Protein AF-A0A3B9FS62-F1 (afdb_monomer_lite)

Foldseek 3Di:
DDQDPLLVVLLLLLLVLLVLVQLLCVVVVHDDDPLSQVLHPDHPVLSVCCLPVVDDDDPQVVQADDDDPPDDSLLRSLSVLLSSLVVQVVRPDLLSNLLSLLVNLLSVLLCVQPVPCPVSNQSSLVSSPPPPSDPDPVNSLVVNCVSQVCSVLSVVLNPDRDNVVSVVSSLVVLLVSLVVVVVPDDPDSSVVSSVSVVSVSVSVVLCVVCVVPPDDPPPPPPPPPD

Radius of gyration: 18.16 Å; chains: 1; bounding box: 63×45×42 Å

Sequence (226 aa):
HLLTSHDQLLLQLAYLPVDHKLVLCSFFEQPVSETDQLLACYDSSAHQSYLQQNLKLFPYQDQMLFPGKESPRISLEASWRIAWTTFVRQTNNRLLHEYTVLQEALFLIRILLVEDNGDAIADVHRLSGVEEPNISWPDYHRRILEATGISGQIMRLMTIRHPEELEWEADNLAWNWLEERLFQKEFRIDRLLAYAWQQQLIARWSRIRNADAKVPVFDIDVNTYV

Structure (mmCIF, N/CA/C/O backbone):
data_AF-A0A3B9FS62-F1
#
_entry.id   AF-A0A3B9FS62-F1
#
loop_
_atom_site.group_PDB
_atom_site.id
_atom_site.type_symbol
_atom_site.label_atom_id
_atom_site.label_alt_id
_atom_site.label_comp_id
_atom_site.label_asym_id
_atom_site.label_entity_id
_atom_site.label_seq_id
_atom_site.pdbx_PDB_ins_code
_atom_site.Cartn_x
_atom_site.Cartn_y
_atom_site.Cartn_z
_atom_site.occupancy
_atom_site.B_iso_or_equiv
_atom_site.auth_seq_id
_atom_site.auth_comp_id
_atom_site.auth_asym_id
_atom_site.auth_atom_id
_atom_site.pdbx_PDB_model_num
ATOM 1 N N . HIS A 1 1 ? -19.719 1.462 20.290 1.00 50.06 1 HIS A N 1
ATOM 2 C CA . HIS A 1 1 ? -18.387 1.690 20.885 1.00 50.06 1 HIS A CA 1
ATOM 3 C C . HIS A 1 1 ? -17.590 2.574 19.943 1.00 50.06 1 HIS A C 1
ATOM 5 O O . HIS A 1 1 ? -17.565 2.276 18.757 1.00 50.06 1 HIS A O 1
ATOM 11 N N . LEU A 1 2 ? -17.040 3.686 20.432 1.00 69.75 2 LEU A N 1
ATOM 12 C CA . LEU A 1 2 ? -16.176 4.569 19.640 1.00 69.75 2 LEU A CA 1
ATOM 13 C C . LEU A 1 2 ? -14.779 3.936 19.528 1.00 69.75 2 LEU A C 1
ATOM 15 O O . LEU A 1 2 ? -14.320 3.322 20.491 1.00 69.75 2 LEU A O 1
ATOM 19 N N . LEU A 1 3 ? -14.137 4.061 18.363 1.00 79.38 3 LEU A N 1
ATOM 20 C CA . LEU A 1 3 ? -12.748 3.635 18.149 1.00 79.38 3 LEU A CA 1
ATOM 21 C C . LEU A 1 3 ? -11.821 4.402 19.100 1.00 79.38 3 LEU A C 1
ATOM 23 O O . LEU A 1 3 ? -11.993 5.609 19.283 1.00 79.38 3 LEU A O 1
ATOM 27 N N . THR A 1 4 ? -10.841 3.721 19.697 1.00 87.19 4 THR A N 1
ATOM 28 C CA . THR A 1 4 ? -9.822 4.406 20.505 1.00 87.19 4 THR A CA 1
ATOM 29 C C . THR A 1 4 ? -8.891 5.225 19.607 1.00 87.19 4 THR A C 1
ATOM 31 O O . THR A 1 4 ? -8.780 4.960 18.410 1.00 87.19 4 THR A O 1
ATOM 34 N N . SER A 1 5 ? -8.158 6.191 20.168 1.00 88.44 5 SER A N 1
ATOM 35 C CA . SER A 1 5 ? -7.133 6.929 19.409 1.00 88.44 5 SER A CA 1
ATOM 36 C C . SER A 1 5 ? -6.053 6.004 18.834 1.00 88.44 5 SER A C 1
ATOM 38 O O . SER A 1 5 ? -5.499 6.282 17.775 1.00 88.44 5 SER A O 1
ATOM 40 N N . HIS A 1 6 ? -5.782 4.877 19.501 1.00 89.00 6 HIS A N 1
ATOM 41 C CA . HIS A 1 6 ? -4.882 3.853 18.981 1.00 89.00 6 HIS A CA 1
ATOM 42 C C . HIS A 1 6 ? -5.481 3.138 17.763 1.00 89.00 6 HIS A C 1
ATOM 44 O O . HIS A 1 6 ? -4.807 3.010 16.748 1.00 89.00 6 HIS A O 1
ATOM 50 N N . ASP A 1 7 ? -6.755 2.741 17.820 1.00 88.75 7 ASP A N 1
ATOM 51 C CA . ASP A 1 7 ? -7.442 2.107 16.686 1.00 88.75 7 ASP A CA 1
ATOM 52 C C . ASP A 1 7 ? -7.534 3.042 15.473 1.00 88.75 7 ASP A C 1
ATOM 54 O O . ASP A 1 7 ? -7.349 2.612 14.335 1.00 88.75 7 ASP A O 1
ATOM 58 N N . GLN A 1 8 ? -7.782 4.332 15.715 1.00 89.38 8 GLN A N 1
ATOM 59 C CA . GLN A 1 8 ? -7.777 5.365 14.678 1.00 89.38 8 GLN A CA 1
ATOM 60 C C . GLN A 1 8 ? -6.402 5.488 14.019 1.00 89.38 8 GLN A C 1
ATOM 62 O O . GLN A 1 8 ? -6.327 5.512 12.793 1.00 89.38 8 GLN A O 1
ATO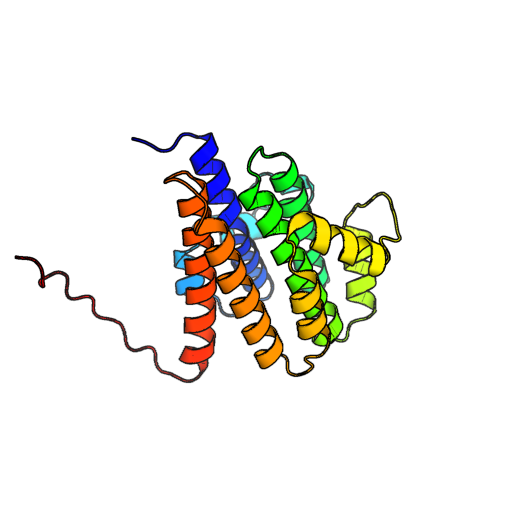M 67 N N . LEU A 1 9 ? -5.321 5.500 14.808 1.00 90.62 9 LEU A N 1
ATOM 68 C CA . LEU A 1 9 ? -3.957 5.510 14.280 1.00 90.62 9 LEU A CA 1
ATOM 69 C C . LEU A 1 9 ? -3.673 4.260 13.437 1.00 90.62 9 LEU A C 1
ATOM 71 O O . LEU A 1 9 ? -3.140 4.379 12.340 1.00 90.62 9 LEU A O 1
ATOM 75 N N . LEU A 1 10 ? -4.043 3.067 13.912 1.00 91.56 10 LEU A N 1
ATOM 76 C CA . LEU A 1 10 ? -3.844 1.826 13.155 1.00 91.56 10 LEU A CA 1
ATOM 77 C C . LEU A 1 10 ? -4.587 1.852 11.813 1.00 91.56 10 LEU A C 1
ATOM 79 O O . LEU A 1 10 ? -4.030 1.438 10.797 1.00 91.56 10 LEU A O 1
ATOM 83 N N . LEU A 1 11 ? -5.822 2.363 11.798 1.00 90.75 11 LEU A N 1
ATOM 84 C CA . LEU A 1 11 ? -6.596 2.523 10.568 1.00 90.75 11 LEU A CA 1
ATOM 85 C C . LEU A 1 11 ? -5.973 3.550 9.627 1.00 90.75 11 LEU A C 1
ATOM 87 O O . LEU A 1 11 ? -5.852 3.266 8.440 1.00 90.75 11 LEU A O 1
ATOM 91 N N . GLN A 1 12 ? -5.526 4.696 10.143 1.00 91.44 12 GLN A N 1
ATOM 92 C CA . GLN A 1 12 ? -4.793 5.680 9.345 1.00 91.44 12 GLN A CA 1
ATOM 93 C C . GLN A 1 12 ? -3.560 5.040 8.704 1.00 91.44 12 GLN A C 1
ATOM 95 O O . GLN A 1 12 ? -3.403 5.094 7.489 1.00 91.44 12 GLN A O 1
ATOM 100 N N . LEU A 1 13 ? -2.735 4.338 9.489 1.00 92.38 13 LEU A N 1
ATOM 101 C CA . LEU A 1 13 ? -1.544 3.649 8.987 1.00 92.38 13 LEU A CA 1
ATOM 102 C C . LEU A 1 13 ? -1.854 2.627 7.884 1.00 92.38 13 LEU A C 1
ATOM 104 O O . LEU A 1 13 ? -1.009 2.424 7.015 1.00 92.38 13 LEU A O 1
ATOM 108 N N . ALA A 1 14 ? -3.034 2.001 7.886 1.00 91.38 14 ALA A N 1
ATOM 109 C CA . ALA A 1 14 ? -3.449 1.085 6.822 1.00 91.38 14 ALA A CA 1
ATOM 110 C C . ALA A 1 14 ? -3.768 1.797 5.494 1.00 91.38 14 ALA A C 1
ATOM 112 O O . ALA A 1 14 ? -3.598 1.193 4.433 1.00 91.38 14 ALA A O 1
ATOM 113 N N . TYR A 1 15 ? -4.205 3.059 5.543 1.00 91.12 15 TYR A N 1
ATOM 114 C CA . TYR A 1 15 ? -4.564 3.871 4.374 1.00 91.12 15 TYR A CA 1
ATOM 115 C C . TYR A 1 15 ? -3.438 4.793 3.883 1.00 91.12 15 TYR A C 1
ATOM 117 O O . TYR A 1 15 ? -3.441 5.153 2.709 1.00 91.12 15 TYR A O 1
ATOM 125 N N . LEU A 1 16 ? -2.427 5.107 4.706 1.00 92.75 16 LEU A N 1
ATOM 126 C CA . LEU A 1 16 ? -1.296 5.961 4.299 1.00 92.75 16 LEU A CA 1
ATOM 127 C C . LEU A 1 16 ? -0.574 5.546 2.997 1.00 92.75 16 LEU A C 1
ATOM 129 O O . LEU A 1 16 ? -0.097 6.443 2.302 1.00 92.75 16 LEU A O 1
ATOM 133 N N . PRO A 1 17 ? -0.494 4.260 2.589 1.00 91.19 17 PRO A N 1
ATOM 134 C CA . PRO A 1 17 ? 0.028 3.910 1.264 1.00 91.19 17 PRO A CA 1
ATOM 135 C C . PRO A 1 17 ? -0.736 4.551 0.093 1.00 91.19 17 PRO A C 1
ATOM 137 O O . PRO A 1 17 ? -0.137 4.837 -0.946 1.00 91.19 17 PRO A O 1
ATOM 140 N N . VAL A 1 18 ? -2.038 4.812 0.251 1.00 90.62 18 VAL A N 1
ATOM 141 C CA . VAL A 1 18 ? -2.843 5.549 -0.733 1.00 90.62 18 VAL A CA 1
ATOM 142 C C . VAL A 1 18 ? -2.411 7.011 -0.767 1.00 90.62 18 VAL A C 1
ATOM 144 O O . VAL A 1 18 ? -2.112 7.525 -1.841 1.00 90.62 18 VAL A O 1
ATOM 147 N N . ASP A 1 19 ? -2.275 7.662 0.391 1.00 93.00 19 ASP A N 1
ATOM 148 C CA . ASP A 1 19 ? -1.776 9.039 0.474 1.00 93.00 19 ASP A CA 1
ATOM 149 C C . ASP A 1 19 ? -0.364 9.180 -0.110 1.00 93.00 19 ASP A C 1
ATOM 151 O O . ASP A 1 19 ? -0.097 10.113 -0.866 1.00 93.00 19 ASP A O 1
ATOM 155 N N . HIS A 1 20 ? 0.527 8.219 0.157 1.00 92.06 20 HIS A N 1
ATOM 156 C CA . HIS A 1 20 ? 1.854 8.165 -0.460 1.00 92.06 20 HIS A CA 1
ATOM 157 C C . HIS A 1 20 ? 1.763 8.212 -1.984 1.00 92.06 20 HIS A C 1
ATOM 159 O O . HIS A 1 20 ? 2.412 9.027 -2.641 1.00 92.06 20 HIS A O 1
ATOM 165 N N . LYS A 1 21 ? 0.924 7.342 -2.551 1.00 88.81 21 LYS A N 1
ATOM 166 C CA . LYS A 1 21 ? 0.703 7.261 -3.990 1.00 88.81 21 LYS A CA 1
ATOM 167 C C . LYS A 1 21 ? 0.122 8.557 -4.546 1.00 88.81 21 LYS A C 1
ATOM 169 O O . LYS A 1 21 ? 0.597 9.009 -5.581 1.00 88.81 21 LYS A O 1
ATOM 174 N N . LEU A 1 22 ? -0.863 9.160 -3.880 1.00 89.25 22 LEU A N 1
ATOM 175 C CA . LEU A 1 22 ? -1.489 10.412 -4.315 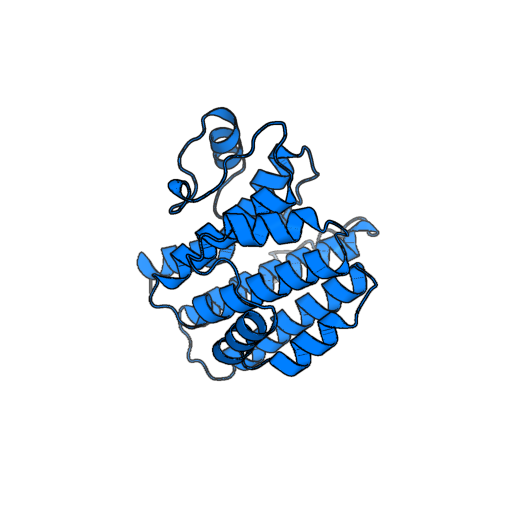1.00 89.25 22 LEU A CA 1
ATOM 176 C C . LEU A 1 22 ? -0.486 11.563 -4.380 1.00 89.25 22 LEU A C 1
ATOM 178 O O . LEU A 1 22 ? -0.450 12.299 -5.371 1.00 89.25 22 LEU A O 1
ATOM 182 N N . VAL A 1 23 ? 0.364 11.687 -3.360 1.00 90.62 23 VAL A N 1
ATOM 183 C CA . VAL A 1 23 ? 1.399 12.721 -3.329 1.00 90.62 23 VAL A CA 1
ATOM 184 C C . VAL A 1 23 ? 2.453 12.470 -4.407 1.00 90.62 23 VAL A C 1
ATOM 186 O O . VAL A 1 23 ? 2.810 13.402 -5.124 1.00 90.62 23 VAL A O 1
ATOM 189 N N . LEU A 1 24 ? 2.906 11.225 -4.592 1.00 87.94 24 LEU A N 1
ATOM 190 C CA . LEU A 1 24 ? 3.850 10.884 -5.662 1.00 87.94 24 LEU A CA 1
ATOM 191 C C . LEU A 1 24 ? 3.243 11.125 -7.051 1.00 87.94 24 LEU A C 1
ATOM 193 O O . LEU A 1 24 ? 3.899 11.714 -7.903 1.00 87.94 24 LEU A O 1
ATOM 197 N N . CYS A 1 25 ? 1.992 10.725 -7.293 1.00 87.31 25 CYS A N 1
ATOM 198 C CA . CYS A 1 25 ? 1.302 11.016 -8.550 1.00 87.31 25 CYS A CA 1
ATOM 199 C C . CYS A 1 25 ? 1.238 12.523 -8.809 1.00 87.31 25 CYS A C 1
ATOM 201 O O . CYS A 1 25 ? 1.572 12.958 -9.903 1.00 87.31 25 CYS A O 1
ATOM 203 N N . SER A 1 26 ? 0.900 13.316 -7.791 1.00 86.94 26 SER A N 1
ATOM 204 C CA . SER A 1 26 ? 0.856 14.777 -7.902 1.00 86.94 26 SER A CA 1
ATOM 205 C C . SER A 1 26 ? 2.235 15.381 -8.191 1.00 86.94 26 SER A C 1
ATOM 207 O O . SER A 1 26 ? 2.346 16.272 -9.026 1.00 86.94 26 SER A O 1
ATOM 209 N N . PHE A 1 27 ? 3.293 14.883 -7.542 1.00 84.44 27 PHE A N 1
ATOM 210 C CA . PHE A 1 27 ? 4.663 15.357 -7.759 1.00 84.44 27 PHE A CA 1
ATOM 211 C C . PHE A 1 27 ? 5.182 15.052 -9.172 1.00 84.44 27 PHE A C 1
ATOM 213 O O . PHE A 1 27 ? 5.878 15.870 -9.763 1.00 84.44 27 PHE A O 1
ATOM 220 N N . PHE A 1 28 ? 4.828 13.888 -9.722 1.00 84.31 28 PHE A N 1
ATOM 221 C CA . PHE A 1 28 ? 5.231 13.445 -11.062 1.00 84.31 28 PHE A CA 1
ATOM 222 C C . PHE A 1 28 ? 4.191 13.762 -12.153 1.00 84.31 28 PHE A C 1
ATOM 224 O O . PHE A 1 28 ? 4.236 13.150 -13.219 1.00 84.31 28 PHE A O 1
ATOM 231 N N . GLU A 1 29 ? 3.248 14.674 -11.885 1.00 82.56 29 GLU A N 1
ATOM 232 C CA . GLU A 1 29 ? 2.189 15.107 -12.819 1.00 82.56 29 GLU A CA 1
ATOM 233 C C . GLU A 1 29 ? 1.385 13.947 -13.440 1.00 82.56 29 GLU A C 1
ATOM 235 O O . GLU A 1 29 ? 0.932 13.993 -14.584 1.00 82.56 29 GLU A O 1
ATOM 240 N N . GLN A 1 30 ? 1.198 12.874 -12.676 1.00 79.81 30 GLN A N 1
ATOM 241 C CA . GLN A 1 30 ? 0.443 11.706 -13.097 1.00 79.81 30 GLN A CA 1
ATOM 242 C C . GLN A 1 30 ? -1.041 11.831 -12.757 1.00 79.81 30 GLN A C 1
ATOM 244 O O . GLN A 1 30 ? -1.393 12.416 -11.728 1.00 79.81 30 GLN A O 1
ATOM 249 N N . PRO A 1 31 ? -1.924 11.223 -13.571 1.00 79.12 31 PRO A N 1
ATOM 250 C CA . PRO A 1 31 ? -3.347 11.221 -13.289 1.00 79.12 31 PRO A CA 1
ATOM 251 C C . PRO A 1 31 ? -3.625 10.580 -11.929 1.00 79.12 31 PRO A C 1
ATOM 253 O O . PRO A 1 31 ? -3.131 9.497 -11.602 1.00 79.12 31 PRO A O 1
ATOM 256 N N . VAL A 1 32 ? -4.449 11.267 -11.148 1.00 78.56 32 VAL A N 1
ATOM 257 C CA . VAL A 1 32 ? -4.935 10.798 -9.857 1.00 78.56 32 VAL A CA 1
ATOM 258 C C . VAL A 1 32 ? -6.320 10.193 -10.051 1.00 78.56 32 VAL A C 1
ATOM 260 O O . VAL A 1 32 ? -7.180 10.794 -10.688 1.00 78.56 32 VAL A O 1
ATOM 263 N N . SER A 1 33 ? -6.551 9.008 -9.490 1.00 77.50 33 SER A N 1
ATOM 264 C CA . SER A 1 33 ? -7.873 8.388 -9.533 1.00 77.50 33 SER A CA 1
ATOM 265 C C . SER A 1 33 ? -8.792 8.950 -8.457 1.00 77.50 33 SER A C 1
ATOM 267 O O . SER A 1 33 ? -8.408 9.000 -7.291 1.00 77.50 33 SER A O 1
ATOM 269 N N . GLU A 1 34 ? -10.050 9.211 -8.808 1.00 79.19 34 GLU A N 1
ATOM 270 C CA . GLU A 1 34 ? -11.098 9.591 -7.846 1.00 79.19 34 GLU A CA 1
ATOM 271 C C . GLU A 1 34 ? -11.267 8.538 -6.741 1.00 79.19 34 GLU A C 1
ATOM 273 O O . GLU A 1 34 ? -11.323 8.867 -5.562 1.00 79.19 34 GLU A O 1
ATOM 278 N N . THR A 1 35 ? -11.243 7.246 -7.089 1.00 79.88 35 THR A N 1
ATOM 279 C CA . THR A 1 35 ? -11.300 6.164 -6.093 1.00 79.88 35 THR A CA 1
ATOM 280 C C . THR A 1 35 ? -10.108 6.161 -5.132 1.00 79.88 35 THR A C 1
ATOM 282 O O . THR A 1 35 ? -10.287 5.848 -3.961 1.00 79.88 35 THR A O 1
ATOM 285 N N . ASP A 1 36 ? -8.905 6.532 -5.589 1.00 79.19 36 ASP A N 1
ATOM 286 C CA . ASP A 1 36 ? -7.750 6.666 -4.691 1.00 79.19 36 ASP A CA 1
ATOM 287 C C . ASP A 1 36 ? -7.949 7.868 -3.743 1.00 79.19 36 ASP A C 1
ATOM 289 O O . ASP A 1 36 ? -7.638 7.769 -2.562 1.00 79.19 36 ASP A O 1
ATOM 293 N N . GLN A 1 37 ? -8.533 8.977 -4.218 1.00 82.38 37 GLN A N 1
ATOM 294 C CA . GLN A 1 37 ? -8.851 10.138 -3.371 1.00 82.38 37 GLN A CA 1
ATOM 295 C C . GLN A 1 37 ? -9.894 9.814 -2.294 1.00 82.38 37 GLN A C 1
ATOM 297 O O . GLN A 1 37 ? -9.777 10.291 -1.170 1.00 82.38 37 GLN A O 1
ATOM 302 N N . LEU A 1 38 ? -10.888 8.976 -2.608 1.00 83.50 38 LEU A N 1
ATOM 303 C CA . LEU A 1 38 ? -11.909 8.545 -1.644 1.00 83.50 38 LEU A CA 1
ATOM 304 C C . LEU A 1 38 ? -11.350 7.664 -0.516 1.00 83.50 38 LEU A C 1
ATOM 306 O O . LEU A 1 38 ? -11.951 7.592 0.553 1.00 83.50 38 LEU A O 1
ATOM 310 N N . LEU A 1 39 ? -10.228 6.982 -0.755 1.00 87.50 39 LEU A N 1
ATOM 311 C CA . LEU A 1 39 ? -9.569 6.109 0.221 1.00 87.50 39 LEU A CA 1
ATOM 312 C C . LEU A 1 39 ? -8.419 6.799 0.972 1.00 87.50 39 LEU A C 1
ATOM 314 O O . LEU A 1 39 ? -7.770 6.164 1.802 1.00 87.50 39 LEU A O 1
ATOM 318 N N . ALA A 1 40 ? -8.147 8.069 0.675 1.00 88.44 40 ALA A N 1
ATOM 319 C CA . ALA A 1 40 ? -7.088 8.838 1.309 1.00 88.44 40 ALA A CA 1
ATOM 320 C C . ALA A 1 40 ? -7.446 9.216 2.754 1.00 88.44 40 ALA A C 1
ATOM 322 O O . ALA A 1 40 ? -8.599 9.517 3.068 1.00 88.44 40 ALA A O 1
ATOM 323 N N . CYS A 1 41 ? -6.443 9.265 3.634 1.00 90.94 41 CYS A N 1
ATOM 324 C CA . CYS A 1 41 ? -6.605 9.844 4.969 1.00 90.94 41 CYS A CA 1
ATOM 325 C C . CYS A 1 41 ? -6.722 11.367 4.912 1.00 90.94 41 CYS A C 1
ATOM 327 O O . CYS A 1 41 ? -7.343 11.971 5.790 1.00 90.94 41 CYS A O 1
ATOM 329 N N . TYR A 1 42 ? -6.077 11.979 3.919 1.00 90.19 42 TYR A N 1
ATOM 330 C CA . TYR A 1 42 ? -5.969 13.421 3.779 1.00 90.19 42 TYR A CA 1
ATOM 331 C C . TYR A 1 42 ? -6.624 13.894 2.484 1.00 90.19 42 TYR A C 1
ATOM 333 O O . TYR A 1 42 ? -6.615 13.203 1.467 1.00 90.19 42 TYR A O 1
ATOM 341 N N . ASP A 1 43 ? -7.193 15.094 2.525 1.00 87.69 43 ASP A N 1
ATOM 342 C CA . ASP A 1 43 ? -7.785 15.708 1.344 1.00 87.69 43 ASP A CA 1
ATOM 343 C C . ASP A 1 43 ? -6.721 16.301 0.403 1.00 87.69 43 ASP A C 1
ATOM 345 O O . ASP A 1 43 ? -5.543 16.465 0.741 1.00 87.69 43 ASP A O 1
ATOM 349 N N . SER A 1 44 ? -7.159 16.683 -0.797 1.00 85.19 44 SER A N 1
ATOM 350 C CA . SER A 1 44 ? -6.276 17.268 -1.807 1.00 85.19 44 SER A CA 1
ATOM 351 C C . SER A 1 44 ? -5.612 18.571 -1.349 1.00 85.19 44 SER A C 1
ATOM 353 O O . SER A 1 44 ? -4.517 18.886 -1.813 1.00 85.19 44 SER A O 1
ATOM 355 N N . SER A 1 45 ? -6.236 19.330 -0.440 1.00 87.06 45 SER A N 1
ATOM 356 C CA . SER A 1 45 ? -5.666 20.580 0.075 1.00 87.06 45 SER A CA 1
ATOM 357 C C . SER A 1 45 ? -4.472 20.310 0.993 1.00 87.06 45 SER A C 1
ATOM 359 O O . SER A 1 45 ? -3.453 21.002 0.907 1.00 87.06 45 SER A O 1
ATOM 361 N N . ALA A 1 46 ? -4.543 19.252 1.803 1.00 89.31 46 ALA A N 1
ATOM 362 C CA . ALA A 1 46 ? -3.450 18.789 2.642 1.00 89.31 46 ALA A CA 1
ATOM 363 C C . ALA A 1 46 ? -2.289 18.236 1.800 1.00 89.31 46 ALA A C 1
ATOM 365 O O . ALA A 1 46 ? -1.135 18.587 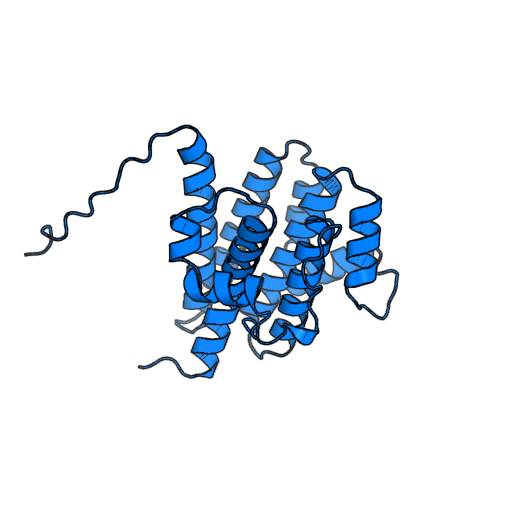2.059 1.00 89.31 46 ALA A O 1
ATOM 366 N N . HIS A 1 47 ? -2.569 17.461 0.741 1.00 88.81 47 HIS A N 1
ATOM 367 C CA . HIS A 1 47 ? -1.528 17.000 -0.194 1.00 88.81 47 HIS A CA 1
ATOM 368 C C . HIS A 1 47 ? -0.837 18.168 -0.913 1.00 88.81 47 HIS A C 1
ATOM 370 O O . HIS A 1 47 ? 0.389 18.192 -1.013 1.00 88.81 47 HIS A O 1
ATOM 376 N N . GLN A 1 48 ? -1.592 19.170 -1.377 1.00 85.12 48 GLN A N 1
ATOM 377 C CA . GLN A 1 48 ? -1.018 20.366 -2.007 1.00 85.12 48 GLN A CA 1
ATOM 378 C C . GLN A 1 48 ? -0.167 21.176 -1.029 1.00 85.12 48 GLN A C 1
ATOM 380 O O . GLN A 1 48 ? 0.932 21.614 -1.372 1.00 85.12 48 GL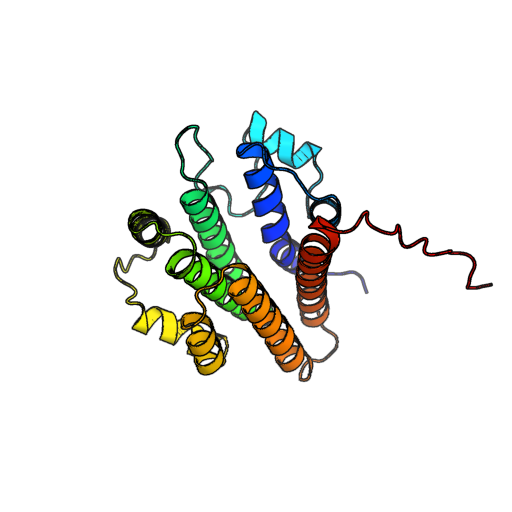N A O 1
ATOM 385 N N . SER A 1 49 ? -0.648 21.337 0.202 1.00 86.94 49 SER A N 1
ATOM 386 C CA . SER A 1 49 ? 0.072 22.051 1.255 1.00 86.94 49 SER A CA 1
ATOM 387 C C . SER A 1 49 ? 1.379 21.339 1.622 1.00 86.94 49 SER A C 1
ATOM 389 O O . SER A 1 49 ? 2.408 21.993 1.790 1.00 86.94 49 SER A O 1
ATOM 391 N N . TYR A 1 50 ? 1.379 20.002 1.658 1.00 87.00 50 TYR A N 1
ATOM 392 C CA . TYR A 1 50 ? 2.594 19.195 1.797 1.00 87.00 50 TYR A CA 1
ATOM 393 C C . TYR A 1 50 ? 3.595 19.473 0.665 1.00 87.00 50 TYR A C 1
ATOM 395 O O . TYR A 1 50 ? 4.757 19.770 0.932 1.00 87.00 50 TYR A O 1
ATOM 403 N N . LEU A 1 51 ? 3.149 19.450 -0.595 1.00 84.44 51 LEU A N 1
ATOM 404 C CA . LEU A 1 51 ? 4.022 19.647 -1.759 1.00 84.44 51 LEU A CA 1
ATOM 405 C C . LEU A 1 51 ? 4.603 21.066 -1.852 1.00 84.44 51 LEU A C 1
ATOM 407 O O . LEU A 1 51 ? 5.747 21.235 -2.267 1.00 84.44 51 LEU A O 1
ATOM 411 N N . GLN A 1 52 ? 3.825 22.086 -1.482 1.00 84.50 52 GLN A N 1
ATOM 412 C CA . GLN A 1 52 ? 4.220 23.492 -1.627 1.00 84.50 52 GLN A CA 1
ATOM 413 C C . GLN A 1 52 ? 4.988 24.039 -0.422 1.00 84.50 52 GLN A C 1
ATOM 415 O O . GLN A 1 52 ? 5.873 24.877 -0.585 1.00 84.50 52 GLN A O 1
ATOM 420 N N . GLN A 1 53 ? 4.622 23.611 0.788 1.00 80.62 53 GLN A N 1
ATOM 421 C CA . GLN A 1 53 ? 5.099 24.209 2.040 1.00 80.62 53 GLN A CA 1
ATOM 422 C C . GLN A 1 53 ? 5.898 23.224 2.901 1.00 80.62 53 GLN A C 1
ATOM 424 O O . GLN A 1 53 ? 6.378 23.610 3.964 1.00 80.62 53 GLN A O 1
ATOM 429 N N . ASN A 1 54 ? 6.046 21.968 2.458 1.00 77.00 54 ASN A N 1
ATOM 430 C CA . ASN A 1 54 ? 6.689 20.886 3.210 1.00 77.00 54 ASN A CA 1
ATOM 431 C C . ASN A 1 54 ? 6.123 20.746 4.637 1.00 77.00 54 ASN A C 1
ATOM 433 O O . ASN A 1 54 ? 6.851 20.557 5.612 1.00 77.00 54 ASN A O 1
ATOM 437 N N . LEU A 1 55 ? 4.800 20.889 4.771 1.00 80.12 55 LEU A N 1
ATOM 438 C CA . LEU A 1 55 ? 4.120 20.694 6.048 1.00 80.12 55 LEU A CA 1
ATOM 439 C C . LEU A 1 55 ? 4.151 19.221 6.457 1.00 80.12 55 LEU A C 1
ATOM 441 O O . LEU A 1 55 ? 4.179 18.328 5.610 1.00 80.12 55 LEU A O 1
ATOM 445 N N . LYS A 1 56 ? 4.152 18.961 7.768 1.00 83.25 56 LYS A N 1
ATOM 446 C CA . LYS A 1 56 ? 4.186 17.595 8.294 1.00 83.25 56 LYS A CA 1
ATOM 447 C C . LYS A 1 56 ? 2.842 16.907 8.047 1.00 83.25 56 LYS A C 1
ATOM 449 O O . LYS A 1 56 ? 1.863 17.225 8.717 1.00 83.25 56 LYS A O 1
ATOM 454 N N . LEU A 1 57 ? 2.813 15.982 7.091 1.00 87.56 57 LEU A N 1
ATOM 455 C CA . LEU A 1 57 ? 1.639 15.183 6.738 1.00 87.56 57 LEU A CA 1
ATOM 456 C C . LEU A 1 57 ? 1.726 13.774 7.330 1.00 87.56 57 LEU A C 1
ATOM 458 O O . LEU A 1 57 ? 0.737 13.261 7.840 1.00 87.56 57 LEU A O 1
ATOM 462 N N . PHE A 1 58 ? 2.919 13.170 7.324 1.00 91.12 58 PHE A N 1
ATOM 463 C CA . PHE A 1 58 ? 3.125 11.797 7.789 1.00 91.12 58 PHE A CA 1
ATOM 464 C C . PHE A 1 58 ? 3.821 11.753 9.158 1.00 91.12 58 PHE A C 1
ATOM 466 O O . PHE A 1 58 ? 4.738 12.542 9.419 1.00 91.12 58 PHE A O 1
ATOM 473 N N . PRO A 1 59 ? 3.459 10.803 10.043 1.00 89.25 59 PRO A N 1
ATOM 474 C CA . PRO A 1 59 ? 4.078 10.696 11.366 1.00 89.25 59 PRO A CA 1
ATOM 475 C C . PRO A 1 59 ? 5.575 10.343 11.302 1.00 89.25 59 PRO A C 1
ATOM 477 O O . PRO A 1 59 ? 6.334 10.750 12.179 1.00 89.25 59 PRO A O 1
ATOM 480 N N . TYR A 1 60 ? 6.007 9.661 10.238 1.00 88.44 60 TYR A N 1
ATOM 481 C CA . TYR A 1 60 ? 7.389 9.243 9.962 1.00 88.44 60 TYR A CA 1
ATOM 482 C C . TYR A 1 60 ? 8.075 10.083 8.868 1.00 88.44 60 TYR A C 1
ATOM 484 O O . TYR A 1 60 ? 9.076 9.655 8.298 1.00 88.44 60 TYR A O 1
ATOM 492 N N . GLN A 1 61 ? 7.563 11.283 8.570 1.00 88.25 61 GLN A N 1
ATOM 493 C CA . GLN A 1 61 ? 8.073 12.142 7.491 1.00 88.25 61 GLN A CA 1
ATOM 494 C C . GLN A 1 61 ? 9.572 12.442 7.581 1.00 88.25 61 GLN A C 1
ATOM 496 O O . GLN A 1 61 ? 10.236 12.520 6.554 1.00 88.25 61 GLN A O 1
ATOM 501 N N . ASP A 1 62 ? 10.114 12.542 8.794 1.00 85.12 62 ASP A N 1
ATOM 502 C CA . ASP A 1 62 ? 11.531 12.843 9.029 1.00 85.12 62 ASP A CA 1
ATOM 503 C C . ASP A 1 62 ? 12.477 11.721 8.534 1.00 85.12 62 ASP A C 1
ATOM 505 O O . ASP A 1 62 ? 13.680 11.929 8.413 1.00 85.12 62 ASP A O 1
ATOM 509 N N . GLN A 1 63 ? 11.937 10.533 8.237 1.00 82.88 63 GLN A N 1
ATOM 510 C CA . GLN A 1 63 ? 12.659 9.366 7.709 1.00 82.88 63 GLN A CA 1
ATOM 511 C C . GLN A 1 63 ? 12.459 9.188 6.194 1.00 82.88 63 GLN A C 1
ATOM 513 O O . GLN A 1 63 ? 13.030 8.280 5.593 1.00 82.88 63 GLN A O 1
ATOM 518 N N . MET A 1 64 ? 11.620 10.022 5.573 1.00 83.62 64 MET A N 1
ATOM 519 C CA . MET A 1 64 ? 11.278 9.936 4.156 1.00 83.62 64 MET A CA 1
ATOM 520 C C . MET A 1 64 ? 12.220 10.810 3.328 1.00 83.62 64 MET A C 1
ATOM 522 O O . MET A 1 64 ? 12.528 11.944 3.698 1.00 83.62 64 MET A O 1
ATOM 526 N N . LEU A 1 65 ? 12.621 10.325 2.154 1.00 80.12 65 LEU A N 1
ATOM 527 C CA . LEU A 1 65 ? 13.221 11.185 1.142 1.00 80.12 65 LEU A CA 1
ATOM 528 C C . LEU A 1 65 ? 12.177 12.172 0.629 1.00 80.12 65 LEU A C 1
ATOM 530 O O . LEU A 1 65 ? 11.126 11.769 0.131 1.00 80.12 65 LEU A O 1
ATOM 534 N N . PHE A 1 66 ? 12.473 13.465 0.707 1.00 78.06 66 PHE A N 1
ATOM 535 C CA . PHE A 1 66 ? 11.610 14.463 0.093 1.00 78.06 66 PHE A CA 1
ATOM 536 C C . PHE A 1 66 ? 11.810 14.460 -1.430 1.00 78.06 66 PHE A C 1
ATOM 538 O O . PHE A 1 66 ? 12.952 14.362 -1.891 1.00 78.06 66 PHE A O 1
ATOM 545 N N . PRO A 1 67 ? 10.735 14.558 -2.226 1.00 70.06 67 PRO A N 1
ATOM 546 C CA . PRO A 1 67 ? 10.837 14.504 -3.672 1.00 70.06 67 PRO A CA 1
ATOM 547 C C . PRO A 1 67 ? 11.570 15.746 -4.206 1.00 70.06 67 PRO A C 1
ATOM 549 O O . PRO A 1 67 ? 11.092 16.876 -4.110 1.00 70.06 67 PRO A O 1
ATOM 552 N N . GLY A 1 68 ? 12.784 15.536 -4.726 1.00 67.19 68 GLY A N 1
ATOM 553 C CA . GLY A 1 68 ? 13.573 16.543 -5.434 1.00 67.19 68 GLY A CA 1
ATOM 554 C C . GLY A 1 68 ? 13.351 16.469 -6.946 1.00 67.19 68 GLY A C 1
ATOM 555 O O . GLY A 1 68 ? 12.882 15.456 -7.459 1.00 67.19 68 GLY A O 1
ATOM 556 N N . LYS A 1 69 ? 13.723 17.527 -7.684 1.00 57.59 69 LYS A N 1
ATOM 557 C CA . LYS A 1 69 ? 13.527 17.610 -9.150 1.00 57.59 69 LYS A CA 1
ATOM 558 C C . LYS A 1 69 ? 14.179 16.471 -9.949 1.00 57.59 69 LYS A C 1
ATOM 560 O O . LYS A 1 69 ? 13.747 16.208 -11.062 1.00 57.59 69 LYS A O 1
ATOM 565 N N . GLU A 1 70 ? 15.197 15.816 -9.395 1.00 61.31 70 GLU A N 1
ATOM 566 C CA . GLU A 1 70 ? 15.949 14.735 -10.054 1.00 61.31 70 GLU A CA 1
ATOM 567 C C . GLU A 1 70 ? 15.773 13.372 -9.366 1.00 61.31 70 GLU A C 1
ATOM 569 O O . GLU A 1 70 ? 16.393 12.392 -9.769 1.00 61.31 70 GLU A O 1
ATOM 574 N N . SER A 1 71 ? 14.947 13.280 -8.319 1.00 70.06 71 SER A N 1
ATOM 575 C CA . SER A 1 71 ? 14.771 12.029 -7.580 1.00 70.06 71 SER A CA 1
ATOM 576 C C . SER A 1 71 ? 13.972 11.019 -8.415 1.00 70.06 71 SER A C 1
ATOM 578 O O . SER A 1 71 ? 12.826 11.311 -8.768 1.00 70.06 71 SER A O 1
ATOM 580 N N . PRO A 1 72 ? 14.504 9.812 -8.696 1.00 75.94 72 PRO A N 1
ATOM 581 C CA . PRO A 1 72 ? 13.727 8.771 -9.353 1.00 75.94 72 PRO A CA 1
ATOM 582 C C . PRO A 1 72 ? 12.501 8.415 -8.510 1.00 75.94 72 PRO A C 1
ATOM 584 O O . PRO A 1 72 ? 12.602 8.216 -7.295 1.00 75.94 72 PRO A O 1
ATOM 587 N N . ARG A 1 73 ? 11.333 8.300 -9.152 1.00 80.75 73 ARG A N 1
ATOM 588 C CA . ARG A 1 73 ? 10.072 7.971 -8.467 1.00 80.75 73 ARG A CA 1
ATOM 589 C C . ARG A 1 73 ? 10.178 6.706 -7.620 1.00 80.75 73 ARG A C 1
ATOM 591 O O . ARG A 1 73 ? 9.665 6.678 -6.508 1.00 80.75 73 ARG A O 1
ATOM 598 N N . ILE A 1 74 ? 10.839 5.681 -8.150 1.00 76.62 74 ILE A N 1
ATOM 599 C CA . ILE A 1 74 ? 10.975 4.370 -7.505 1.00 76.62 74 ILE A CA 1
ATOM 600 C C . ILE A 1 74 ? 11.758 4.498 -6.196 1.00 76.62 74 ILE A C 1
ATOM 602 O O . ILE A 1 74 ? 11.347 3.944 -5.180 1.00 76.62 74 ILE A O 1
ATOM 606 N N . SER A 1 75 ? 12.827 5.299 -6.181 1.00 74.81 75 SER A N 1
ATOM 607 C CA . SER A 1 75 ? 13.625 5.565 -4.979 1.00 74.81 75 SER A CA 1
ATOM 608 C C . SER A 1 75 ? 12.814 6.299 -3.903 1.00 74.81 75 SER A C 1
ATOM 610 O O . SER A 1 75 ? 12.954 6.010 -2.713 1.00 74.81 75 SER A O 1
ATOM 612 N N . LEU A 1 76 ? 11.920 7.209 -4.307 1.00 80.94 76 LEU A N 1
ATOM 613 C CA . LEU A 1 76 ? 10.988 7.872 -3.391 1.00 80.94 76 LEU A CA 1
ATOM 614 C C . LEU A 1 76 ? 9.932 6.898 -2.853 1.00 80.94 76 LEU A C 1
ATOM 616 O O . LEU A 1 76 ? 9.756 6.815 -1.641 1.00 80.94 76 LEU A O 1
ATOM 620 N N . GLU A 1 77 ? 9.279 6.119 -3.722 1.00 84.12 77 GLU A N 1
ATOM 621 C CA . GLU A 1 77 ? 8.286 5.110 -3.316 1.00 84.12 77 GLU A CA 1
ATOM 622 C C . GLU A 1 77 ? 8.895 4.101 -2.334 1.00 84.12 77 GLU A C 1
ATOM 624 O O . GLU A 1 77 ? 8.287 3.785 -1.308 1.00 84.12 77 GLU A O 1
ATOM 629 N N . ALA A 1 78 ? 10.126 3.660 -2.602 1.00 77.31 78 ALA A N 1
ATOM 630 C CA . ALA A 1 78 ? 10.881 2.777 -1.728 1.00 77.31 78 ALA A CA 1
ATOM 631 C C . ALA A 1 78 ? 11.137 3.415 -0.360 1.00 77.31 78 ALA A C 1
ATOM 633 O O . ALA A 1 78 ? 10.729 2.855 0.659 1.00 77.31 78 ALA A O 1
ATOM 634 N N . SER A 1 79 ? 11.751 4.603 -0.323 1.00 81.62 79 SER A N 1
ATOM 635 C CA . SER A 1 79 ? 12.041 5.316 0.928 1.00 81.62 79 SER A CA 1
ATOM 636 C C . SER A 1 79 ? 10.782 5.535 1.773 1.00 81.62 79 SER A C 1
ATOM 638 O O . SER A 1 79 ? 10.792 5.312 2.984 1.00 81.62 79 SER A O 1
ATOM 640 N N . TRP A 1 80 ? 9.675 5.915 1.138 1.00 87.94 80 TRP A N 1
ATOM 641 C CA . TRP A 1 80 ? 8.412 6.183 1.820 1.00 87.94 80 TRP A CA 1
ATOM 642 C C . TRP A 1 80 ? 7.805 4.909 2.398 1.00 87.94 80 TRP A C 1
ATOM 644 O O . TRP A 1 80 ? 7.304 4.909 3.524 1.00 87.94 80 TRP A O 1
ATOM 654 N N . ARG A 1 81 ? 7.885 3.804 1.650 1.00 85.94 81 ARG A N 1
ATOM 655 C CA . ARG A 1 81 ? 7.447 2.487 2.113 1.00 85.94 81 ARG A CA 1
ATOM 656 C C . ARG A 1 81 ? 8.296 2.006 3.288 1.00 85.94 81 ARG A C 1
ATOM 658 O O . ARG A 1 81 ? 7.721 1.537 4.260 1.00 85.94 81 ARG A O 1
ATOM 665 N N . ILE A 1 82 ? 9.616 2.180 3.246 1.00 80.12 82 ILE A N 1
ATOM 666 C CA . ILE A 1 82 ? 10.540 1.831 4.341 1.00 80.12 82 ILE A CA 1
ATOM 667 C C . ILE A 1 82 ? 10.224 2.619 5.617 1.00 80.12 82 ILE A C 1
ATOM 669 O O . ILE A 1 82 ? 10.134 2.030 6.697 1.00 80.12 82 ILE A O 1
ATOM 673 N N . ALA A 1 83 ? 10.042 3.938 5.513 1.00 85.19 83 ALA A N 1
ATOM 674 C CA . ALA A 1 83 ? 9.699 4.777 6.661 1.00 85.19 83 ALA A CA 1
ATOM 675 C C . ALA A 1 83 ? 8.364 4.335 7.287 1.00 85.19 83 ALA A C 1
ATOM 677 O O . ALA A 1 83 ? 8.255 4.160 8.502 1.00 85.19 83 ALA A O 1
ATOM 678 N N . TRP A 1 84 ? 7.370 4.049 6.441 1.00 91.38 84 TRP A N 1
ATOM 679 C CA . TRP A 1 84 ? 6.079 3.519 6.869 1.00 91.38 84 TRP A CA 1
ATOM 680 C C . TRP A 1 84 ? 6.184 2.151 7.542 1.00 91.38 84 TRP A C 1
ATOM 682 O O . TRP A 1 84 ? 5.672 1.989 8.648 1.00 91.38 84 TRP A O 1
ATOM 692 N N . THR A 1 85 ? 6.859 1.170 6.933 1.00 86.56 85 THR A N 1
ATOM 693 C CA . THR A 1 85 ? 6.980 -0.172 7.524 1.00 86.56 85 THR A CA 1
ATOM 694 C C . THR A 1 85 ? 7.770 -0.138 8.829 1.00 86.56 85 THR A C 1
ATOM 696 O O . THR A 1 85 ? 7.396 -0.814 9.787 1.00 86.56 85 THR A O 1
ATOM 699 N N . THR A 1 86 ? 8.809 0.695 8.915 1.00 84.38 86 THR A N 1
ATOM 700 C CA . THR A 1 86 ? 9.587 0.908 10.145 1.00 84.38 86 THR A CA 1
ATOM 701 C C . THR A 1 86 ? 8.718 1.475 11.260 1.00 84.38 86 THR A C 1
ATOM 703 O O . THR A 1 86 ? 8.747 0.959 12.377 1.00 84.38 86 THR A O 1
ATOM 706 N N . PHE A 1 87 ? 7.896 2.481 10.958 1.00 90.44 87 PHE A N 1
ATOM 707 C CA . PHE A 1 87 ? 6.959 3.049 11.923 1.00 90.44 87 PHE A CA 1
ATOM 708 C C . PHE A 1 87 ? 5.876 2.046 12.334 1.00 90.44 87 PHE A C 1
ATOM 710 O O . PHE A 1 87 ? 5.590 1.888 13.519 1.00 90.44 87 PHE A O 1
ATOM 717 N N . VAL A 1 88 ? 5.306 1.311 11.375 1.00 90.31 88 VAL A N 1
ATOM 718 C CA . VAL A 1 88 ? 4.301 0.279 11.654 1.00 90.31 88 VAL A CA 1
ATOM 719 C C . VAL A 1 88 ? 4.856 -0.783 12.594 1.00 90.31 88 VAL A C 1
ATOM 721 O O . VAL A 1 88 ? 4.150 -1.152 13.522 1.00 90.31 88 VAL A O 1
ATOM 724 N N . ARG A 1 89 ? 6.110 -1.226 12.435 1.00 84.00 89 ARG A N 1
ATOM 725 C CA . ARG A 1 89 ? 6.743 -2.222 13.326 1.00 84.00 89 ARG A CA 1
ATOM 726 C C . ARG A 1 89 ? 6.845 -1.775 14.788 1.00 84.00 89 ARG A C 1
ATOM 728 O O . ARG A 1 89 ? 7.010 -2.621 15.662 1.00 84.00 89 ARG A O 1
ATOM 735 N N . GLN A 1 90 ? 6.766 -0.471 15.056 1.00 86.88 90 GLN A N 1
ATOM 736 C CA . GLN A 1 90 ? 6.733 0.084 16.413 1.00 86.88 90 GLN A CA 1
ATOM 737 C C . GLN A 1 90 ? 5.325 0.033 17.027 1.00 86.88 90 GLN A C 1
ATOM 739 O O . GLN A 1 90 ? 5.162 0.255 18.227 1.00 86.88 90 GLN A O 1
ATOM 744 N N . THR A 1 91 ? 4.298 -0.257 16.223 1.00 87.19 91 THR A N 1
ATOM 745 C CA . THR A 1 91 ? 2.940 -0.493 16.716 1.00 87.19 91 THR A CA 1
ATOM 746 C C . THR A 1 91 ? 2.834 -1.882 17.354 1.00 87.19 91 THR A C 1
ATOM 748 O O . THR A 1 91 ? 3.682 -2.745 17.162 1.00 87.19 91 THR A O 1
ATOM 751 N N . ASN A 1 92 ? 1.792 -2.123 18.153 1.00 84.88 92 ASN A N 1
ATOM 752 C CA . ASN A 1 92 ? 1.527 -3.447 18.723 1.00 84.88 92 ASN A CA 1
ATOM 753 C C . ASN A 1 92 ? 0.378 -4.148 17.976 1.00 84.88 92 ASN A C 1
ATOM 755 O O . ASN A 1 92 ? -0.529 -4.699 18.601 1.00 84.88 92 ASN A O 1
ATOM 759 N N . ASN A 1 93 ? 0.368 -4.083 16.636 1.00 88.81 93 ASN A N 1
ATOM 760 C CA . ASN A 1 93 ? -0.636 -4.764 15.815 1.00 88.81 93 ASN A CA 1
ATOM 761 C C . ASN A 1 93 ? 0.004 -5.778 14.859 1.00 88.81 93 ASN A C 1
ATOM 763 O O . ASN A 1 93 ? 0.552 -5.441 13.810 1.00 88.81 93 ASN A O 1
ATOM 767 N N . ARG A 1 94 ? -0.141 -7.060 15.204 1.00 86.81 94 ARG A N 1
ATOM 768 C CA . ARG A 1 94 ? 0.422 -8.168 14.429 1.00 86.81 94 ARG A CA 1
ATOM 769 C C . ARG A 1 94 ? -0.101 -8.228 12.991 1.00 86.81 94 ARG A C 1
ATOM 771 O O . ARG A 1 94 ? 0.686 -8.504 12.097 1.00 86.81 94 ARG A O 1
ATOM 778 N N . LEU A 1 95 ? -1.391 -7.976 12.748 1.00 88.06 95 LEU A N 1
ATOM 779 C CA . LEU A 1 95 ? -1.938 -8.050 11.387 1.00 88.06 95 LEU A CA 1
ATOM 780 C C . LEU A 1 95 ? -1.317 -6.984 10.482 1.00 88.06 95 LEU A C 1
ATOM 782 O O . LEU A 1 95 ? -0.926 -7.288 9.362 1.00 88.06 95 LEU A O 1
ATOM 786 N N . LEU A 1 96 ? -1.199 -5.756 10.986 1.00 88.56 96 LEU A N 1
ATOM 787 C CA . LEU A 1 96 ? -0.602 -4.635 10.271 1.00 88.56 96 LEU A CA 1
ATOM 788 C C . LEU A 1 96 ? 0.896 -4.876 10.004 1.00 88.56 96 LEU A C 1
ATOM 790 O O . LEU A 1 96 ? 1.403 -4.529 8.939 1.00 88.56 96 LEU A O 1
ATOM 794 N N . HIS A 1 97 ? 1.600 -5.537 10.928 1.00 87.25 97 HIS A N 1
ATOM 795 C CA . HIS A 1 97 ? 2.988 -5.957 10.712 1.00 87.25 97 HIS A CA 1
ATOM 796 C C . HIS A 1 97 ? 3.095 -6.992 9.590 1.00 87.25 97 HIS A C 1
ATOM 798 O O . HIS A 1 97 ? 3.889 -6.828 8.670 1.00 87.25 97 HIS A O 1
ATOM 804 N N . GLU A 1 98 ? 2.287 -8.050 9.634 1.00 85.62 98 GLU A N 1
ATOM 805 C CA . GLU A 1 98 ? 2.324 -9.088 8.600 1.00 85.62 98 GLU A CA 1
ATOM 806 C C . GLU A 1 98 ? 1.898 -8.522 7.226 1.00 85.62 98 GLU A C 1
ATOM 808 O O . GLU A 1 98 ? 2.515 -8.838 6.208 1.00 85.62 98 GLU A O 1
ATOM 813 N N . TYR A 1 99 ? 0.921 -7.604 7.209 1.00 86.94 99 TYR A N 1
ATOM 814 C CA . TYR A 1 99 ? 0.513 -6.840 6.025 1.00 86.94 99 TYR A CA 1
ATOM 815 C C . TYR A 1 99 ? 1.669 -6.046 5.417 1.00 86.94 99 TYR A C 1
ATOM 817 O O . TYR A 1 99 ? 1.935 -6.165 4.220 1.00 86.94 99 TYR A O 1
ATOM 825 N N . THR A 1 100 ? 2.361 -5.238 6.224 1.00 86.12 100 THR A N 1
ATOM 826 C CA . THR A 1 100 ? 3.463 -4.403 5.724 1.00 86.12 100 THR A CA 1
ATOM 827 C C . THR A 1 100 ? 4.588 -5.238 5.130 1.00 86.12 100 THR A C 1
ATOM 829 O O . THR A 1 100 ? 5.118 -4.862 4.089 1.00 86.12 100 THR A O 1
ATOM 832 N N . VAL A 1 101 ? 4.900 -6.399 5.717 1.00 81.50 101 VAL A N 1
ATOM 833 C CA . VAL A 1 101 ? 5.895 -7.328 5.156 1.00 81.50 101 VAL A CA 1
ATOM 834 C C . VAL A 1 101 ? 5.445 -7.886 3.805 1.00 81.50 101 VAL A C 1
ATOM 836 O O . VAL A 1 101 ? 6.236 -7.906 2.865 1.00 81.50 101 VAL A O 1
ATOM 839 N N . LEU A 1 102 ? 4.181 -8.300 3.672 1.00 84.81 102 LEU A N 1
ATOM 840 C CA . LEU A 1 102 ? 3.649 -8.770 2.390 1.00 84.81 102 LEU A CA 1
ATOM 841 C C . LEU A 1 102 ? 3.690 -7.663 1.325 1.00 84.81 102 LEU A C 1
ATOM 843 O O . LEU A 1 102 ? 4.135 -7.884 0.204 1.00 84.81 102 LEU A O 1
ATOM 847 N N . GLN A 1 103 ? 3.291 -6.448 1.682 1.00 84.19 103 GLN A N 1
ATOM 848 C CA . GLN A 1 103 ? 3.346 -5.282 0.802 1.00 84.19 103 GLN A CA 1
ATOM 849 C C . GLN A 1 103 ? 4.764 -4.925 0.343 1.00 84.19 103 GLN A C 1
ATOM 851 O O . GLN A 1 103 ? 4.967 -4.550 -0.810 1.00 84.19 103 GLN A O 1
ATOM 856 N N . GLU A 1 104 ? 5.742 -5.022 1.239 1.00 79.25 104 GLU A N 1
ATOM 857 C CA . GLU A 1 104 ? 7.158 -4.819 0.930 1.00 79.25 104 GLU A CA 1
ATOM 858 C C . GLU A 1 104 ? 7.665 -5.893 -0.048 1.00 79.25 104 GLU A C 1
ATOM 860 O O . GLU A 1 104 ? 8.308 -5.568 -1.046 1.00 79.25 104 GLU A O 1
ATOM 865 N N . ALA A 1 105 ? 7.269 -7.153 0.167 1.00 78.19 105 ALA A N 1
ATOM 866 C CA . ALA A 1 105 ? 7.602 -8.266 -0.714 1.00 78.19 105 ALA A CA 1
ATOM 867 C C . ALA A 1 105 ? 7.067 -8.069 -2.135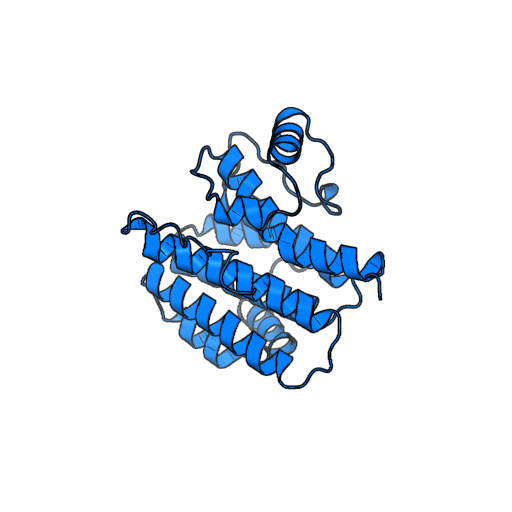 1.00 78.19 105 ALA A C 1
ATOM 869 O O . ALA A 1 105 ? 7.818 -8.176 -3.103 1.00 78.19 105 ALA A O 1
ATOM 870 N N . LEU A 1 106 ? 5.776 -7.749 -2.262 1.00 83.44 106 LEU A N 1
ATOM 871 C CA . LEU A 1 106 ? 5.132 -7.531 -3.559 1.00 83.44 106 LEU A CA 1
ATOM 872 C C . LEU A 1 106 ? 5.747 -6.340 -4.305 1.00 83.44 106 LEU A C 1
ATOM 874 O O . LEU A 1 106 ? 5.949 -6.411 -5.515 1.00 83.44 106 LEU A O 1
ATOM 878 N N . PHE A 1 107 ? 6.091 -5.268 -3.585 1.00 80.56 107 PHE A N 1
ATOM 879 C CA . PHE A 1 107 ? 6.771 -4.106 -4.157 1.00 80.56 107 PHE A CA 1
ATOM 880 C C . PHE A 1 107 ? 8.151 -4.463 -4.725 1.00 80.56 107 PHE A C 1
ATOM 882 O O . PHE A 1 107 ? 8.462 -4.093 -5.855 1.00 80.56 107 PHE A O 1
ATOM 889 N N . LEU A 1 108 ? 8.957 -5.232 -3.991 1.00 74.25 108 LEU A N 1
ATOM 890 C CA . LEU A 1 108 ? 10.274 -5.654 -4.474 1.00 74.25 108 LEU A CA 1
ATOM 891 C C . LEU A 1 108 ? 10.186 -6.595 -5.671 1.00 74.25 108 LEU A C 1
ATOM 893 O O . LEU A 1 108 ? 10.970 -6.454 -6.603 1.00 74.25 108 LEU A O 1
ATOM 897 N N . ILE A 1 109 ? 9.223 -7.520 -5.681 1.00 76.19 109 ILE A N 1
ATOM 898 C CA . ILE A 1 109 ? 8.984 -8.387 -6.842 1.00 76.19 109 ILE A CA 1
ATOM 899 C C . ILE A 1 109 ? 8.649 -7.538 -8.075 1.00 76.19 109 ILE A C 1
ATOM 901 O O . ILE A 1 109 ? 9.200 -7.784 -9.147 1.00 76.19 109 ILE A O 1
ATOM 905 N N . ARG A 1 110 ? 7.791 -6.517 -7.925 1.00 77.81 110 ARG A N 1
ATOM 906 C CA . ARG A 1 110 ? 7.454 -5.582 -9.011 1.00 77.81 110 ARG A CA 1
ATOM 907 C C . ARG A 1 110 ? 8.709 -4.910 -9.564 1.00 77.81 110 ARG A C 1
ATOM 909 O O . ARG A 1 110 ? 8.924 -4.947 -10.772 1.00 77.81 110 ARG A O 1
ATOM 916 N N . ILE A 1 111 ? 9.552 -4.360 -8.688 1.00 71.88 111 ILE A N 1
ATOM 917 C CA . ILE A 1 111 ? 10.806 -3.714 -9.100 1.00 71.88 111 ILE A CA 1
ATOM 918 C C . ILE A 1 111 ? 11.706 -4.712 -9.834 1.00 71.88 111 ILE A C 1
ATOM 920 O O . ILE A 1 111 ? 12.149 -4.435 -10.938 1.00 71.88 111 ILE A O 1
ATOM 924 N N . LEU A 1 112 ? 11.940 -5.891 -9.254 1.00 68.38 112 LEU A N 1
ATOM 925 C CA . LEU A 1 112 ? 12.872 -6.887 -9.791 1.00 68.38 112 LEU A CA 1
ATOM 926 C C . LEU A 1 112 ? 12.487 -7.417 -11.179 1.00 68.38 112 LEU A C 1
ATOM 928 O O . LEU A 1 112 ? 13.369 -7.836 -11.925 1.00 68.38 112 LEU A O 1
ATOM 932 N N . LEU A 1 113 ? 11.191 -7.482 -11.493 1.00 67.44 113 LEU A N 1
ATOM 933 C CA . LEU A 1 113 ? 10.695 -8.182 -12.683 1.00 67.44 113 LEU A CA 1
ATOM 934 C C . LEU A 1 113 ? 10.175 -7.269 -13.789 1.00 67.44 113 LEU A C 1
ATOM 936 O O . LEU A 1 113 ? 10.147 -7.697 -14.941 1.00 67.44 113 LEU A O 1
ATOM 940 N N . VAL A 1 114 ? 9.715 -6.066 -13.446 1.00 63.38 114 VAL A N 1
ATOM 941 C CA . VAL A 1 114 ? 9.016 -5.166 -14.378 1.00 63.38 114 VAL A CA 1
ATOM 942 C C . VAL A 1 114 ? 9.802 -3.886 -14.615 1.00 63.38 114 VAL A C 1
ATOM 944 O O . VAL A 1 114 ? 9.859 -3.391 -15.738 1.00 63.38 114 VAL A O 1
ATOM 947 N N . GLU A 1 115 ? 10.408 -3.340 -13.567 1.00 58.78 115 GLU A N 1
ATOM 948 C CA . GLU A 1 115 ? 11.141 -2.084 -13.641 1.00 58.78 115 GLU A CA 1
ATOM 949 C C . GLU A 1 115 ? 12.631 -2.422 -13.793 1.00 58.78 115 GLU A C 1
ATOM 951 O O . GLU A 1 115 ? 13.351 -2.491 -12.804 1.00 58.78 115 GLU A O 1
ATOM 956 N N . ASP A 1 116 ? 13.077 -2.687 -15.029 1.00 50.38 116 ASP A N 1
ATOM 957 C CA . ASP A 1 116 ? 14.459 -3.047 -15.415 1.00 50.38 116 ASP A CA 1
ATOM 958 C C . ASP A 1 116 ? 15.474 -1.935 -15.062 1.00 50.38 116 ASP A C 1
ATOM 960 O O . ASP A 1 116 ? 15.977 -1.206 -15.912 1.00 50.38 116 ASP A O 1
ATOM 964 N N . ASN A 1 117 ? 15.720 -1.750 -13.765 1.00 52.69 117 ASN A N 1
ATOM 965 C CA . ASN A 1 117 ? 16.529 -0.693 -13.176 1.00 52.69 117 ASN A CA 1
ATOM 966 C C . ASN A 1 117 ? 17.426 -1.318 -12.102 1.00 52.69 117 ASN A C 1
ATOM 968 O O . ASN A 1 117 ? 17.133 -1.252 -10.906 1.00 52.69 117 ASN A O 1
ATOM 972 N N . GLY A 1 118 ? 18.546 -1.917 -12.520 1.00 46.03 118 GLY A N 1
ATOM 973 C CA . GLY A 1 118 ? 19.559 -2.454 -11.598 1.00 46.03 118 GLY A CA 1
ATOM 974 C C . GLY A 1 118 ? 20.008 -1.443 -10.528 1.00 46.03 118 GLY A C 1
ATOM 975 O O . GLY A 1 118 ? 20.274 -1.828 -9.389 1.00 46.03 118 GLY A O 1
ATOM 976 N N . ASP A 1 119 ? 19.981 -0.149 -10.857 1.00 50.22 119 ASP A N 1
ATOM 977 C CA . ASP A 1 119 ? 20.280 0.950 -9.933 1.00 50.22 119 ASP A CA 1
ATOM 978 C C . ASP A 1 119 ? 19.157 1.209 -8.911 1.00 50.22 119 ASP A C 1
ATOM 980 O O . ASP A 1 119 ? 19.439 1.542 -7.761 1.00 50.22 119 ASP A O 1
ATOM 984 N N . ALA A 1 120 ? 17.887 0.979 -9.267 1.00 50.12 120 ALA A N 1
ATOM 985 C CA . ALA A 1 120 ? 16.758 1.168 -8.353 1.00 50.12 120 ALA A CA 1
ATOM 986 C C . ALA A 1 120 ? 16.759 0.132 -7.223 1.00 50.12 120 ALA A C 1
ATOM 988 O O . ALA A 1 120 ? 16.439 0.467 -6.089 1.00 50.12 120 ALA A O 1
ATOM 989 N N . ILE A 1 121 ? 17.174 -1.108 -7.500 1.00 50.31 121 ILE A N 1
ATOM 990 C CA . ILE A 1 121 ? 17.342 -2.153 -6.478 1.00 50.31 121 ILE A CA 1
ATOM 991 C C . ILE A 1 121 ? 18.462 -1.760 -5.510 1.00 50.31 121 ILE A C 1
ATOM 993 O O . ILE A 1 121 ? 18.276 -1.819 -4.294 1.00 50.31 121 ILE A O 1
ATOM 997 N N . ALA A 1 122 ? 19.603 -1.300 -6.033 1.00 51.34 122 ALA A N 1
ATOM 998 C CA . ALA A 1 122 ? 20.718 -0.818 -5.219 1.00 51.34 122 ALA A CA 1
ATOM 999 C C . ALA A 1 122 ? 20.327 0.397 -4.355 1.00 51.34 122 ALA A C 1
ATOM 1001 O O . ALA A 1 122 ? 20.716 0.468 -3.188 1.00 51.34 122 ALA A O 1
ATOM 1002 N N . ASP A 1 123 ? 19.511 1.311 -4.885 1.00 51.09 123 ASP A N 1
ATOM 1003 C CA . ASP A 1 123 ? 18.994 2.462 -4.146 1.00 51.09 123 ASP A CA 1
ATOM 1004 C C . ASP A 1 123 ? 17.913 2.081 -3.126 1.00 51.09 123 ASP A C 1
ATOM 1006 O O . ASP A 1 123 ? 17.948 2.589 -2.010 1.00 51.09 123 ASP A O 1
ATOM 1010 N N . VAL A 1 124 ? 17.012 1.139 -3.422 1.00 51.97 124 VAL A N 1
ATOM 1011 C CA . VAL A 1 124 ? 16.062 0.586 -2.436 1.00 51.97 124 VAL A CA 1
ATOM 1012 C C . VAL A 1 124 ? 16.822 -0.070 -1.278 1.00 51.97 124 VAL A C 1
ATOM 1014 O O . VAL A 1 124 ? 16.506 0.180 -0.114 1.00 51.97 124 VAL A O 1
ATOM 1017 N N . HIS A 1 125 ? 17.873 -0.843 -1.574 1.00 50.41 125 HIS A N 1
ATOM 1018 C CA . HIS A 1 125 ? 18.743 -1.432 -0.554 1.00 50.41 125 HIS A CA 1
ATOM 1019 C C . HIS A 1 125 ? 19.487 -0.363 0.260 1.00 50.41 125 HIS A C 1
ATOM 1021 O O . HIS A 1 125 ? 19.483 -0.431 1.489 1.00 50.41 125 HIS A O 1
ATOM 1027 N N . ARG A 1 126 ? 20.060 0.660 -0.386 1.00 48.53 126 ARG A N 1
ATOM 1028 C CA . ARG A 1 126 ? 20.775 1.766 0.278 1.00 48.53 126 ARG A CA 1
ATOM 1029 C C . ARG A 1 126 ? 19.856 2.628 1.155 1.00 48.53 126 ARG A C 1
ATOM 1031 O O . ARG A 1 126 ? 20.254 3.025 2.246 1.00 48.53 126 ARG A O 1
ATOM 1038 N N . LEU A 1 127 ? 18.641 2.919 0.690 1.00 44.56 127 LEU A N 1
ATOM 1039 C CA . LEU A 1 127 ? 17.665 3.792 1.357 1.00 44.56 127 LEU A CA 1
ATOM 1040 C C . LEU A 1 127 ? 16.864 3.085 2.454 1.00 44.56 127 LEU A C 1
ATOM 1042 O O . LEU A 1 127 ? 16.256 3.752 3.287 1.00 44.56 127 LEU A O 1
ATOM 1046 N N . SER A 1 128 ? 16.886 1.749 2.486 1.00 45.16 128 SER A N 1
ATOM 1047 C CA . SER A 1 128 ? 16.213 0.950 3.515 1.00 45.16 128 SER A CA 1
ATOM 1048 C C . SER A 1 128 ? 16.755 1.129 4.930 1.00 45.16 128 SER A C 1
ATOM 1050 O O . SER A 1 128 ? 16.107 0.676 5.872 1.00 45.16 128 SER A O 1
ATOM 1052 N N . GLY A 1 129 ? 17.912 1.783 5.105 1.00 39.66 129 GLY A N 1
ATOM 1053 C CA . GLY A 1 129 ? 18.472 2.076 6.429 1.00 39.66 129 GLY A CA 1
ATOM 1054 C C . GLY A 1 129 ? 18.697 0.831 7.291 1.00 39.66 129 GLY A C 1
ATOM 1055 O O . GLY A 1 129 ? 18.888 0.940 8.499 1.00 39.66 129 GLY A O 1
ATOM 1056 N N . VAL A 1 130 ? 18.669 -0.360 6.688 1.00 38.69 130 VAL A N 1
ATOM 1057 C CA . VAL A 1 130 ? 19.107 -1.579 7.341 1.00 38.69 130 VAL A CA 1
ATOM 1058 C C . VAL A 1 130 ? 20.613 -1.412 7.516 1.00 38.69 130 VAL A C 1
ATOM 1060 O O . VAL A 1 130 ? 21.353 -1.394 6.537 1.00 38.69 130 VAL A O 1
ATOM 1063 N N . GLU A 1 131 ? 21.088 -1.316 8.756 1.00 37.47 131 GLU A N 1
ATOM 1064 C CA . GLU A 1 131 ? 22.522 -1.376 9.095 1.00 37.47 131 GLU A CA 1
ATOM 1065 C C . GLU A 1 131 ? 23.195 -2.707 8.681 1.00 37.47 131 GLU A C 1
ATOM 1067 O O . GLU A 1 131 ? 24.365 -2.942 8.964 1.00 37.47 131 GLU A O 1
ATOM 1072 N N . GLU A 1 132 ? 22.486 -3.578 7.965 1.00 37.84 132 GLU A N 1
ATOM 1073 C CA . GLU A 1 132 ? 23.033 -4.718 7.250 1.00 37.84 132 GLU A CA 1
ATOM 1074 C C . GLU A 1 132 ? 22.954 -4.413 5.748 1.00 37.84 132 GLU A C 1
ATOM 1076 O O . GLU A 1 132 ? 21.910 -4.631 5.127 1.00 37.84 132 GLU A O 1
ATOM 1081 N N . PRO A 1 133 ? 24.048 -3.931 5.129 1.00 35.28 133 PRO A N 1
ATOM 1082 C CA . PRO A 1 133 ? 24.078 -3.494 3.732 1.00 35.28 133 PRO A CA 1
ATOM 1083 C C . PRO A 1 133 ? 23.934 -4.648 2.720 1.00 35.28 133 PRO A C 1
ATOM 1085 O O . PRO A 1 133 ? 24.280 -4.487 1.559 1.00 35.28 133 PRO A O 1
ATOM 1088 N N . ASN A 1 134 ? 23.454 -5.817 3.147 1.00 40.72 134 ASN A N 1
ATOM 1089 C CA . ASN A 1 134 ? 23.316 -7.033 2.357 1.00 40.72 134 ASN A CA 1
ATOM 1090 C C . ASN A 1 134 ? 22.287 -7.973 3.005 1.00 40.72 134 ASN A C 1
ATOM 1092 O O . ASN A 1 134 ? 22.628 -9.091 3.391 1.00 40.72 134 ASN A O 1
ATOM 1096 N N . ILE A 1 135 ? 21.016 -7.574 3.118 1.00 43.50 135 ILE A N 1
ATOM 1097 C CA . ILE A 1 135 ? 19.978 -8.610 3.204 1.00 43.50 135 ILE A CA 1
ATOM 1098 C C . ILE A 1 135 ? 19.951 -9.267 1.831 1.00 43.50 135 ILE A C 1
ATOM 1100 O O . ILE A 1 135 ? 19.374 -8.745 0.876 1.00 43.50 135 ILE A O 1
ATOM 1104 N N . SER A 1 136 ? 20.633 -10.402 1.732 1.00 51.22 136 SER A N 1
ATOM 1105 C CA . SER A 1 136 ? 20.584 -11.242 0.550 1.00 51.22 136 SER A CA 1
ATOM 1106 C C . SER A 1 136 ? 19.117 -11.599 0.267 1.00 51.22 136 SER A C 1
ATOM 1108 O O . SER A 1 136 ? 18.328 -11.765 1.200 1.00 51.22 136 SER A O 1
ATOM 1110 N N . TRP A 1 137 ? 18.722 -11.737 -1.003 1.00 53.50 137 TRP A N 1
ATOM 1111 C CA . TRP A 1 137 ? 17.381 -12.234 -1.350 1.00 53.50 137 TRP A CA 1
ATOM 1112 C C . TRP A 1 137 ? 16.960 -13.466 -0.515 1.00 53.50 137 TRP A C 1
ATOM 1114 O O . TRP A 1 137 ? 15.818 -13.501 -0.068 1.00 53.50 137 TRP A O 1
ATOM 1124 N N . PRO A 1 138 ? 17.856 -14.423 -0.186 1.00 56.50 138 PRO A N 1
ATOM 1125 C CA . PRO A 1 138 ? 17.589 -15.481 0.792 1.00 56.50 138 PRO A CA 1
ATOM 1126 C C . PRO A 1 138 ? 17.142 -15.026 2.192 1.00 56.50 138 PRO A C 1
ATOM 1128 O O . PRO A 1 138 ? 16.207 -15.605 2.743 1.00 56.50 138 PRO A O 1
ATOM 1131 N N . ASP A 1 139 ? 17.781 -14.017 2.784 1.00 59.91 139 ASP A N 1
ATOM 1132 C CA . ASP A 1 139 ? 17.415 -13.500 4.111 1.00 59.91 139 ASP A CA 1
ATOM 1133 C C . ASP A 1 139 ? 16.115 -12.693 4.055 1.00 59.91 139 ASP A C 1
ATOM 1135 O O . ASP A 1 139 ? 15.289 -12.768 4.967 1.00 59.91 139 ASP A O 1
ATOM 1139 N N . TYR A 1 140 ? 15.885 -11.987 2.948 1.00 61.19 140 TYR A N 1
ATOM 1140 C CA . TYR A 1 140 ? 14.628 -11.290 2.700 1.00 61.19 140 TYR A CA 1
ATOM 1141 C C . TYR A 1 140 ? 13.465 -12.274 2.524 1.00 61.19 140 TYR A C 1
ATOM 1143 O O . TYR A 1 140 ? 12.429 -12.173 3.178 1.00 61.19 140 TYR A O 1
ATOM 1151 N N . HIS A 1 141 ? 13.680 -13.302 1.707 1.00 62.00 141 HIS A N 1
ATOM 1152 C CA . HIS A 1 141 ? 12.762 -14.411 1.502 1.00 62.00 141 HIS A CA 1
ATOM 1153 C C . HIS A 1 141 ? 12.452 -15.147 2.815 1.00 62.00 141 HIS A C 1
ATOM 1155 O O . HIS A 1 141 ? 11.297 -15.497 3.063 1.00 62.00 141 HIS A O 1
ATOM 1161 N N . ARG A 1 142 ? 13.449 -15.315 3.699 1.00 66.12 142 ARG A N 1
ATOM 1162 C CA . ARG A 1 142 ? 13.243 -15.859 5.050 1.00 66.12 142 ARG A CA 1
ATOM 1163 C C . ARG A 1 142 ? 12.303 -14.976 5.875 1.00 66.12 142 ARG A C 1
ATOM 1165 O O . ARG A 1 142 ? 11.358 -15.501 6.451 1.00 66.12 142 ARG A O 1
ATOM 1172 N N . ARG A 1 143 ? 12.491 -13.651 5.871 1.00 66.31 143 ARG A N 1
ATOM 1173 C CA . ARG A 1 143 ? 11.601 -12.709 6.582 1.00 66.31 143 ARG A CA 1
ATOM 1174 C C . ARG A 1 143 ? 10.166 -12.756 6.061 1.00 66.31 143 ARG A C 1
ATOM 1176 O O . ARG A 1 143 ? 9.230 -12.749 6.858 1.00 66.31 143 ARG A O 1
ATOM 1183 N N . ILE A 1 144 ? 9.985 -12.848 4.741 1.00 64.81 144 ILE A N 1
ATOM 1184 C CA . ILE A 1 144 ? 8.654 -13.022 4.144 1.00 64.81 144 ILE A CA 1
ATOM 1185 C C . ILE A 1 144 ? 8.022 -14.318 4.650 1.00 64.81 144 ILE A C 1
ATOM 1187 O O . ILE A 1 144 ? 6.882 -14.297 5.116 1.00 64.81 144 ILE A O 1
ATOM 1191 N N . LEU A 1 145 ? 8.755 -15.434 4.596 1.00 66.75 145 LEU A N 1
ATOM 1192 C CA . LEU A 1 145 ? 8.275 -16.733 5.066 1.00 66.75 145 LEU A CA 1
ATOM 1193 C C . LEU A 1 145 ? 7.871 -16.684 6.548 1.00 66.75 145 LEU A C 1
ATOM 1195 O O . LEU A 1 145 ? 6.770 -17.114 6.883 1.00 66.75 145 LEU A O 1
ATOM 1199 N N . GLU A 1 146 ? 8.729 -16.138 7.410 1.00 69.69 146 GLU A N 1
ATOM 1200 C CA . GLU A 1 146 ? 8.508 -16.050 8.859 1.00 69.69 146 GLU A CA 1
ATOM 1201 C C . GLU A 1 146 ? 7.296 -15.182 9.220 1.00 69.69 146 GLU A C 1
ATOM 1203 O O . GLU A 1 146 ? 6.526 -15.538 10.113 1.00 69.69 146 GLU A O 1
ATOM 1208 N N . ALA A 1 147 ? 7.091 -14.067 8.516 1.00 66.69 147 ALA A N 1
ATOM 1209 C CA . ALA A 1 147 ? 5.982 -13.160 8.795 1.00 66.69 147 ALA A CA 1
ATOM 1210 C C . ALA A 1 147 ? 4.649 -13.637 8.195 1.00 66.69 147 ALA A C 1
ATOM 1212 O O . ALA A 1 147 ? 3.597 -13.495 8.816 1.00 66.69 147 ALA A O 1
ATOM 1213 N N . THR A 1 148 ? 4.667 -14.193 6.981 1.00 68.81 148 THR A N 1
ATOM 1214 C CA . THR A 1 148 ? 3.444 -14.360 6.175 1.00 68.81 148 THR A CA 1
ATOM 1215 C C . THR A 1 148 ? 3.049 -15.814 5.929 1.00 68.81 148 THR A C 1
ATOM 1217 O O . THR A 1 148 ? 1.863 -16.079 5.729 1.00 68.81 148 THR A O 1
ATOM 1220 N N . GLY A 1 149 ? 3.996 -16.758 5.978 1.00 75.94 149 GLY A N 1
ATOM 1221 C CA . GLY A 1 149 ? 3.767 -18.181 5.702 1.00 75.94 149 GLY A CA 1
ATOM 1222 C C . GLY A 1 149 ? 3.541 -18.547 4.226 1.00 75.94 149 GLY A C 1
ATOM 1223 O O . GLY A 1 149 ? 3.267 -19.708 3.942 1.00 75.94 149 GLY A O 1
ATOM 1224 N N . ILE A 1 150 ? 3.671 -17.604 3.281 1.00 73.75 150 ILE A N 1
ATOM 1225 C CA . ILE A 1 150 ? 3.278 -17.777 1.860 1.00 73.75 150 ILE A CA 1
ATOM 1226 C C . ILE A 1 150 ? 4.459 -17.823 0.874 1.00 73.75 150 ILE A C 1
ATOM 1228 O O . ILE A 1 150 ? 4.366 -17.386 -0.272 1.00 73.75 150 ILE A O 1
ATOM 1232 N N . SER A 1 151 ? 5.605 -18.355 1.304 1.00 70.94 151 SER A N 1
ATOM 1233 C CA . SER A 1 151 ? 6.828 -18.418 0.482 1.00 70.94 151 SER A CA 1
ATOM 1234 C C . SER A 1 151 ? 6.627 -19.116 -0.871 1.00 70.94 151 SER A C 1
ATOM 1236 O O . SER A 1 151 ? 7.123 -18.631 -1.885 1.00 70.94 151 SER A O 1
ATOM 1238 N N . GLY A 1 152 ? 5.861 -20.212 -0.927 1.00 76.25 152 GLY A N 1
ATOM 1239 C CA . GLY A 1 152 ? 5.610 -20.928 -2.185 1.00 76.25 152 GLY A CA 1
ATOM 1240 C C . GLY A 1 152 ? 4.851 -20.079 -3.210 1.00 76.25 152 GLY A C 1
ATOM 1241 O O . GLY A 1 152 ? 5.190 -20.074 -4.393 1.00 76.25 152 GLY A O 1
ATOM 1242 N N . GLN A 1 153 ? 3.865 -19.307 -2.752 1.00 82.62 153 GLN A N 1
ATOM 1243 C CA . GLN A 1 153 ? 3.101 -18.390 -3.593 1.00 82.62 153 GLN A CA 1
ATOM 1244 C C . GLN A 1 153 ? 3.956 -17.204 -4.063 1.00 82.62 153 GLN A C 1
ATOM 1246 O O . GLN A 1 153 ? 3.896 -16.826 -5.230 1.00 82.62 153 GLN A O 1
ATOM 1251 N N . ILE A 1 154 ? 4.812 -16.671 -3.188 1.00 79.56 154 ILE A N 1
ATOM 1252 C CA . ILE A 1 154 ? 5.787 -15.618 -3.513 1.00 79.56 154 ILE A CA 1
ATOM 1253 C C . ILE A 1 154 ? 6.778 -16.092 -4.588 1.00 79.56 154 ILE A C 1
ATOM 1255 O O . ILE A 1 154 ? 7.042 -15.376 -5.553 1.00 79.56 154 ILE A O 1
ATOM 1259 N N . MET A 1 155 ? 7.268 -17.330 -4.489 1.00 75.25 155 MET A N 1
ATOM 1260 C CA . MET A 1 155 ? 8.136 -17.925 -5.511 1.00 75.25 155 MET A CA 1
ATOM 1261 C C . MET A 1 155 ? 7.427 -18.100 -6.858 1.00 75.25 155 MET A C 1
ATOM 1263 O O . MET A 1 155 ? 8.063 -17.955 -7.900 1.00 75.25 155 MET A O 1
ATOM 1267 N N . ARG A 1 156 ? 6.114 -18.364 -6.864 1.00 82.06 156 ARG A N 1
ATOM 1268 C CA . ARG A 1 156 ? 5.321 -18.407 -8.103 1.00 82.06 156 ARG A CA 1
ATOM 1269 C C . ARG A 1 156 ? 5.255 -17.030 -8.768 1.00 82.06 156 ARG A C 1
ATOM 1271 O O . ARG A 1 156 ? 5.488 -16.954 -9.973 1.00 82.06 156 ARG A O 1
ATOM 1278 N N . LEU A 1 157 ? 5.037 -15.955 -8.004 1.00 82.88 157 LEU A N 1
ATOM 1279 C CA . LEU A 1 157 ? 5.062 -14.584 -8.540 1.00 82.88 157 LEU A CA 1
ATOM 1280 C C . LEU A 1 157 ? 6.394 -14.258 -9.225 1.00 82.88 157 LEU A C 1
ATOM 1282 O O . LEU A 1 157 ? 6.402 -13.665 -10.299 1.00 82.88 157 LEU A O 1
ATOM 1286 N N . MET A 1 158 ? 7.512 -14.740 -8.672 1.00 76.38 158 MET A N 1
ATOM 1287 C CA . MET A 1 158 ? 8.854 -14.543 -9.236 1.00 76.38 158 MET A CA 1
ATOM 1288 C C . MET A 1 158 ? 9.059 -15.133 -10.640 1.00 76.38 158 MET A C 1
ATOM 1290 O O . MET A 1 158 ? 10.056 -14.826 -11.302 1.00 76.38 158 MET A O 1
ATOM 1294 N N . THR A 1 159 ? 8.143 -15.980 -11.114 1.00 79.75 159 THR A N 1
ATOM 1295 C CA . THR A 1 159 ? 8.195 -16.581 -12.458 1.00 79.75 159 THR A CA 1
ATOM 1296 C C . THR A 1 159 ? 7.420 -15.791 -13.510 1.00 79.75 159 THR A C 1
ATOM 1298 O O . THR A 1 159 ? 7.639 -15.995 -14.703 1.00 79.75 159 THR A O 1
ATOM 1301 N N . ILE A 1 160 ? 6.561 -14.861 -13.090 1.00 78.81 160 ILE A N 1
ATOM 1302 C CA . ILE A 1 160 ? 5.712 -14.077 -13.985 1.00 78.81 160 ILE A CA 1
ATOM 1303 C C . ILE A 1 160 ? 6.541 -12.932 -14.572 1.00 78.81 160 ILE A C 1
ATOM 1305 O O . ILE A 1 160 ? 7.329 -12.291 -13.877 1.00 78.81 160 ILE A O 1
ATOM 1309 N N . ARG A 1 161 ? 6.425 -12.710 -15.882 1.00 77.19 161 ARG A N 1
ATOM 1310 C CA . ARG A 1 161 ? 7.168 -11.659 -16.604 1.00 77.19 161 ARG A CA 1
ATOM 1311 C C . ARG A 1 161 ? 6.258 -10.597 -17.201 1.00 77.19 161 ARG A C 1
ATOM 1313 O O . ARG A 1 161 ? 6.720 -9.499 -17.479 1.00 77.19 161 ARG A O 1
ATOM 1320 N N . HIS A 1 162 ? 4.981 -10.916 -17.398 1.00 80.75 162 HIS A N 1
ATOM 1321 C CA . HIS A 1 162 ? 4.012 -9.952 -17.892 1.00 80.75 162 HIS A CA 1
ATOM 1322 C C . HIS A 1 162 ? 3.572 -9.028 -16.741 1.00 80.75 162 HIS A C 1
ATOM 1324 O O . HIS A 1 162 ? 3.058 -9.539 -15.744 1.00 80.75 162 HIS A O 1
ATOM 1330 N N . PRO A 1 163 ? 3.745 -7.695 -16.844 1.00 77.00 163 PRO A N 1
ATOM 1331 C CA . PRO A 1 163 ? 3.474 -6.775 -15.738 1.00 77.00 163 PRO A CA 1
ATOM 1332 C C . PRO A 1 163 ? 2.045 -6.861 -15.200 1.00 77.00 163 PRO A C 1
ATOM 1334 O O . PRO A 1 163 ? 1.851 -6.997 -13.999 1.00 77.00 163 PRO A O 1
ATOM 1337 N N . GLU A 1 164 ? 1.040 -6.869 -16.076 1.00 80.06 164 GLU A N 1
ATOM 1338 C CA . GLU A 1 164 ? -0.368 -6.925 -15.654 1.00 80.06 164 GLU A CA 1
ATOM 1339 C C . GLU A 1 164 ? -0.728 -8.263 -14.997 1.00 80.06 164 GLU A C 1
ATOM 1341 O O . GLU A 1 164 ? -1.521 -8.307 -14.060 1.00 80.06 164 GLU A O 1
ATOM 1346 N N . GLU A 1 165 ? -0.117 -9.360 -15.458 1.00 81.88 165 GLU A N 1
ATOM 1347 C CA . GLU A 1 165 ? -0.328 -10.688 -14.870 1.00 81.88 165 GLU A CA 1
ATOM 1348 C C . GLU A 1 165 ? 0.327 -10.763 -13.488 1.00 81.88 165 GLU A C 1
ATOM 1350 O O . GLU A 1 165 ? -0.244 -11.321 -12.552 1.00 81.88 165 GLU A O 1
ATOM 1355 N N . LEU A 1 166 ? 1.505 -10.149 -13.338 1.00 82.50 166 LEU A N 1
ATOM 1356 C CA . LEU A 1 166 ? 2.191 -10.051 -12.058 1.00 82.50 166 LEU A CA 1
ATOM 1357 C C . LEU A 1 166 ? 1.370 -9.231 -11.061 1.00 82.50 166 LEU A C 1
ATOM 1359 O O . LEU A 1 166 ? 1.226 -9.643 -9.912 1.00 82.50 166 LEU A O 1
ATOM 1363 N N . GLU A 1 167 ? 0.819 -8.094 -11.492 1.00 82.25 167 GLU A N 1
ATOM 1364 C CA . GLU A 1 167 ? -0.067 -7.282 -10.659 1.00 82.25 167 GLU A CA 1
ATOM 1365 C C . GLU A 1 167 ? -1.331 -8.051 -10.256 1.00 82.25 167 GLU A C 1
ATOM 1367 O O . GLU A 1 167 ? -1.696 -8.037 -9.079 1.00 82.25 167 GLU A O 1
ATOM 1372 N N . TRP A 1 168 ? -1.944 -8.781 -11.196 1.00 84.38 168 TRP A N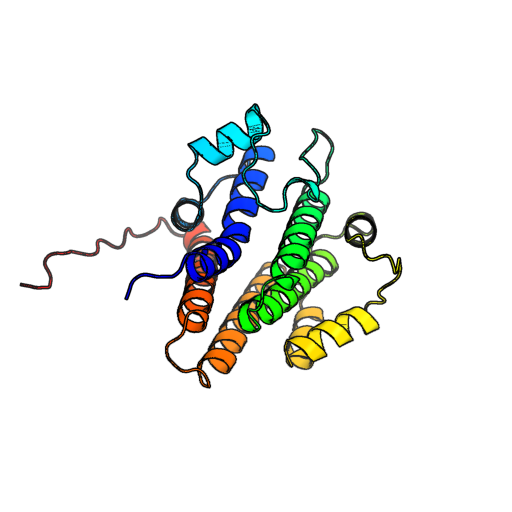 1
ATOM 1373 C CA . TRP A 1 168 ? -3.125 -9.610 -10.944 1.00 84.38 168 TRP A CA 1
ATOM 1374 C C . TRP A 1 168 ? -2.852 -10.698 -9.899 1.00 84.38 168 TRP A C 1
ATOM 1376 O O . TRP A 1 168 ? -3.578 -10.825 -8.910 1.00 84.38 168 TRP A O 1
ATOM 1386 N N . GLU A 1 169 ? -1.788 -11.478 -10.084 1.00 87.50 169 GLU A N 1
ATOM 1387 C CA . GLU A 1 169 ? -1.452 -12.563 -9.161 1.00 87.50 169 GLU A CA 1
ATOM 1388 C C . GLU A 1 169 ? -0.983 -12.029 -7.797 1.00 87.50 169 GLU A C 1
ATOM 1390 O O . GLU A 1 169 ? -1.268 -12.649 -6.770 1.00 87.50 169 GLU A O 1
ATOM 1395 N N . ALA A 1 170 ? -0.320 -10.867 -7.754 1.00 87.88 170 ALA A N 1
ATOM 1396 C CA . ALA A 1 170 ? 0.057 -10.199 -6.509 1.00 87.88 170 ALA A CA 1
ATOM 1397 C C . ALA A 1 170 ? -1.170 -9.752 -5.697 1.00 87.88 170 ALA A C 1
ATOM 1399 O O . ALA A 1 170 ? -1.230 -9.992 -4.488 1.00 87.88 170 ALA A O 1
ATOM 1400 N N . ASP A 1 171 ? -2.162 -9.145 -6.352 1.00 88.12 171 ASP A N 1
ATOM 1401 C CA . ASP A 1 171 ? -3.399 -8.709 -5.700 1.00 88.12 171 ASP A CA 1
ATOM 1402 C C . ASP A 1 171 ? -4.246 -9.908 -5.235 1.00 88.12 171 ASP A C 1
ATOM 1404 O O . ASP A 1 171 ? -4.795 -9.880 -4.132 1.00 88.12 171 ASP A O 1
ATOM 1408 N N . ASN A 1 172 ? -4.294 -10.999 -6.010 1.00 88.56 172 ASN A N 1
ATOM 1409 C CA . ASN A 1 172 ? -4.944 -12.245 -5.583 1.00 88.56 172 ASN A CA 1
ATOM 1410 C C . ASN A 1 172 ? -4.250 -12.887 -4.384 1.00 88.56 172 ASN A C 1
ATOM 1412 O O . ASN A 1 172 ? -4.916 -13.380 -3.473 1.00 88.56 172 ASN A O 1
ATOM 1416 N N . LEU A 1 173 ? -2.915 -12.886 -4.363 1.00 90.19 173 LEU A N 1
ATOM 1417 C CA . LEU A 1 173 ? -2.161 -13.385 -3.220 1.00 90.19 173 LEU A CA 1
ATOM 1418 C C . LEU A 1 173 ? -2.492 -12.583 -1.958 1.00 90.19 173 LEU A C 1
ATOM 1420 O O . LEU A 1 173 ? -2.751 -13.171 -0.910 1.00 90.19 173 LEU A O 1
ATOM 1424 N N . ALA A 1 174 ? -2.528 -11.254 -2.072 1.00 89.25 174 ALA A N 1
ATOM 1425 C CA . ALA A 1 174 ? -2.920 -10.364 -0.987 1.00 89.25 174 ALA A CA 1
ATOM 1426 C C . ALA A 1 174 ? -4.351 -10.622 -0.496 1.00 89.25 174 ALA A C 1
ATOM 1428 O O . ALA A 1 174 ? -4.578 -10.712 0.713 1.00 89.25 174 ALA A O 1
ATOM 1429 N N . TRP A 1 175 ? -5.298 -10.782 -1.422 1.00 90.25 175 TRP A N 1
ATOM 1430 C CA . TRP A 1 175 ? -6.694 -11.072 -1.107 1.00 90.25 175 TRP A CA 1
ATOM 1431 C C . TRP A 1 175 ? -6.852 -12.395 -0.349 1.00 90.25 175 TRP A C 1
ATOM 1433 O O . TRP A 1 175 ? -7.410 -12.421 0.747 1.00 90.25 175 TRP A O 1
ATOM 1443 N N . ASN A 1 176 ? -6.303 -13.482 -0.893 1.00 88.50 176 ASN A N 1
ATOM 1444 C CA . ASN A 1 176 ? -6.409 -14.814 -0.295 1.00 88.50 176 ASN A CA 1
ATOM 1445 C C . ASN A 1 176 ? -5.721 -14.871 1.074 1.00 88.50 176 ASN A C 1
ATOM 1447 O O . ASN A 1 176 ? -6.269 -15.422 2.028 1.00 88.50 176 ASN A O 1
ATOM 1451 N N . TRP A 1 177 ? -4.549 -14.238 1.200 1.00 88.62 177 TRP A N 1
ATOM 1452 C CA . TRP A 1 177 ? -3.844 -14.137 2.476 1.00 88.62 177 TRP A CA 1
ATOM 1453 C C . TRP A 1 177 ? -4.699 -13.435 3.540 1.00 88.62 177 TRP A C 1
ATOM 1455 O O . TRP A 1 177 ? -4.755 -13.880 4.686 1.00 88.62 177 TRP A O 1
ATOM 1465 N N . LEU A 1 178 ? -5.411 -12.364 3.174 1.00 88.06 178 LEU A N 1
ATOM 1466 C CA . LEU A 1 178 ? -6.312 -11.671 4.092 1.00 88.06 178 LEU A CA 1
ATOM 1467 C C . LEU A 1 178 ? -7.479 -12.547 4.547 1.00 88.06 178 LEU A C 1
ATOM 1469 O O . LEU A 1 178 ? -7.791 -12.566 5.740 1.00 88.06 178 LEU A O 1
ATOM 1473 N N . GLU A 1 179 ? -8.109 -13.277 3.628 1.00 85.88 179 GLU A N 1
ATOM 1474 C CA . GLU A 1 179 ? -9.215 -14.181 3.957 1.00 85.88 179 GLU A CA 1
ATOM 1475 C C . GLU A 1 179 ? -8.782 -15.270 4.948 1.00 85.88 179 GLU A C 1
ATOM 1477 O O . GLU A 1 179 ? -9.453 -15.485 5.963 1.00 85.88 179 GLU A O 1
ATOM 1482 N N . GLU A 1 180 ? -7.615 -15.882 4.728 1.00 84.00 180 GLU A N 1
ATOM 1483 C CA . GLU A 1 180 ? -7.037 -16.879 5.638 1.00 84.00 180 GLU A CA 1
ATOM 1484 C C . GLU A 1 180 ? -6.792 -16.303 7.042 1.00 84.00 180 GLU A C 1
ATOM 1486 O O . GLU A 1 180 ? -7.113 -16.934 8.056 1.00 84.00 180 GLU A O 1
ATOM 1491 N N . ARG A 1 181 ? -6.262 -15.076 7.122 1.00 78.88 181 ARG A N 1
ATOM 1492 C CA . ARG A 1 181 ? -5.963 -14.399 8.396 1.00 78.88 181 ARG A CA 1
ATOM 1493 C C . ARG A 1 181 ? -7.218 -13.964 9.141 1.00 78.88 181 ARG A C 1
ATOM 1495 O O . ARG A 1 181 ? -7.201 -13.897 10.372 1.00 78.88 181 ARG A O 1
ATOM 1502 N N . LEU A 1 182 ? -8.294 -13.655 8.421 1.00 78.31 182 LEU A N 1
ATOM 1503 C CA . LEU A 1 182 ? -9.572 -13.238 8.991 1.00 78.31 182 LEU A CA 1
ATOM 1504 C C . LEU A 1 182 ? -10.432 -14.404 9.469 1.00 78.31 182 LEU A C 1
ATOM 1506 O O . LEU A 1 182 ? -11.166 -14.237 10.448 1.00 78.31 182 LEU A O 1
ATOM 1510 N N . PHE A 1 183 ? -10.325 -15.572 8.827 1.00 66.25 183 PHE A N 1
ATOM 1511 C CA . PHE A 1 183 ? -11.102 -16.765 9.173 1.00 66.25 183 PHE A CA 1
ATOM 1512 C C . PHE A 1 183 ? -10.971 -17.145 10.658 1.00 66.25 183 PHE A C 1
ATOM 1514 O O . PHE A 1 183 ? -11.920 -17.625 11.272 1.00 66.25 183 PHE A O 1
ATOM 1521 N N . GLN A 1 184 ? -9.815 -16.864 11.263 1.00 64.06 184 GLN A N 1
ATOM 1522 C CA . GLN A 1 184 ? -9.497 -17.230 12.645 1.00 64.06 184 GLN A CA 1
ATOM 1523 C C . GLN A 1 184 ? -9.743 -16.110 13.676 1.00 64.06 184 GLN A C 1
ATOM 1525 O O . GLN A 1 184 ? -9.470 -16.312 14.860 1.00 64.06 184 GLN A O 1
ATOM 1530 N N . LYS A 1 185 ? -10.222 -14.920 13.273 1.00 65.00 185 LYS A N 1
ATOM 1531 C CA . LYS A 1 185 ? -10.264 -13.732 14.151 1.00 65.00 185 LYS A CA 1
ATOM 1532 C C . LYS A 1 185 ? -11.675 -13.302 14.565 1.00 65.00 185 LYS A C 1
ATOM 1534 O O . LYS A 1 185 ? -12.565 -13.109 13.731 1.00 65.00 185 LYS A O 1
ATOM 1539 N N . GLU A 1 186 ? -11.845 -13.054 15.867 1.00 65.12 186 GLU A N 1
ATOM 1540 C CA . GLU A 1 186 ? -13.008 -12.362 16.450 1.00 65.12 186 GLU A CA 1
ATOM 1541 C C . GLU A 1 186 ? -13.164 -10.931 15.893 1.00 65.12 186 GLU A C 1
ATOM 1543 O O . GLU A 1 186 ? -12.237 -10.368 15.306 1.00 65.12 186 GLU A O 1
ATOM 1548 N N . PHE A 1 187 ? -14.339 -10.317 16.075 1.00 66.62 187 PHE A N 1
ATOM 1549 C CA . PHE A 1 187 ? -14.620 -8.950 15.619 1.00 66.62 187 PHE A CA 1
ATOM 1550 C C . PHE A 1 187 ? -13.792 -7.913 16.405 1.00 66.62 187 PHE A C 1
ATOM 1552 O O . PHE A 1 187 ? -14.186 -7.454 17.474 1.00 66.62 187 PHE A O 1
ATOM 1559 N N . ARG A 1 188 ? -12.610 -7.579 15.875 1.00 78.88 188 ARG A N 1
ATOM 1560 C CA . ARG A 1 188 ? -11.628 -6.629 16.429 1.00 78.88 188 ARG A CA 1
ATOM 1561 C C . ARG A 1 188 ? -11.161 -5.655 15.343 1.00 78.88 188 ARG A C 1
ATOM 1563 O O . ARG A 1 188 ? -11.505 -5.834 14.174 1.00 78.88 188 ARG A O 1
ATOM 1570 N N . ILE A 1 189 ? -10.337 -4.671 15.719 1.00 85.25 189 ILE A N 1
ATOM 1571 C CA . ILE A 1 189 ? -9.713 -3.696 14.802 1.00 85.25 189 ILE A CA 1
ATOM 1572 C C . ILE A 1 189 ? -9.096 -4.357 13.560 1.00 85.25 189 ILE A C 1
ATOM 1574 O O . ILE A 1 189 ? -9.232 -3.845 12.457 1.00 85.25 189 ILE A O 1
ATOM 1578 N N . ASP A 1 190 ? -8.549 -5.562 13.713 1.00 86.25 190 ASP A N 1
ATOM 1579 C CA . ASP A 1 190 ? -8.017 -6.399 12.637 1.00 86.25 190 ASP A CA 1
ATOM 1580 C C . ASP A 1 190 ? -8.984 -6.604 11.457 1.00 86.25 190 ASP A C 1
ATOM 1582 O O . ASP A 1 190 ? -8.551 -6.613 10.307 1.00 86.25 190 ASP A O 1
ATOM 1586 N N . ARG A 1 191 ? -10.297 -6.723 11.705 1.00 85.81 191 ARG A N 1
ATOM 1587 C CA . ARG A 1 191 ? -11.291 -6.837 10.624 1.00 85.81 191 ARG A CA 1
ATOM 1588 C C . ARG A 1 191 ? -11.454 -5.533 9.853 1.00 85.81 191 ARG A C 1
ATOM 1590 O O . ARG A 1 191 ? -11.618 -5.569 8.639 1.00 85.81 191 ARG A O 1
ATOM 1597 N N . LEU A 1 192 ? -11.386 -4.396 10.545 1.00 88.12 192 LEU A N 1
ATOM 1598 C CA . LEU A 1 192 ? -11.440 -3.082 9.906 1.00 88.12 192 LEU A CA 1
ATOM 1599 C C . LEU A 1 192 ? -10.167 -2.818 9.095 1.00 88.12 192 LEU A C 1
ATOM 1601 O O . LEU A 1 192 ? -10.262 -2.304 7.987 1.00 88.12 192 LEU A O 1
ATOM 1605 N N . LEU A 1 193 ? -8.998 -3.226 9.604 1.00 89.00 193 LEU A N 1
ATOM 1606 C CA . LEU A 1 193 ? -7.726 -3.140 8.876 1.00 89.00 193 LEU A CA 1
ATOM 1607 C C . LEU A 1 193 ? -7.743 -3.997 7.606 1.00 89.00 193 LEU A C 1
ATOM 1609 O O . LEU A 1 193 ? -7.345 -3.537 6.539 1.00 89.00 193 LEU A O 1
ATOM 1613 N N . ALA A 1 194 ? -8.243 -5.228 7.701 1.00 88.00 194 ALA A N 1
ATOM 1614 C CA . ALA A 1 194 ? -8.367 -6.092 6.538 1.00 88.00 194 ALA A CA 1
ATOM 1615 C C . ALA A 1 194 ? -9.370 -5.546 5.515 1.00 88.00 194 ALA A C 1
ATOM 1617 O O . ALA A 1 194 ? -9.074 -5.533 4.324 1.00 88.00 194 ALA A O 1
ATOM 1618 N N . TYR A 1 195 ? -10.518 -5.035 5.973 1.00 88.19 195 TYR A N 1
ATOM 1619 C CA . TYR A 1 195 ? -11.498 -4.399 5.096 1.00 88.19 195 TYR A CA 1
ATOM 1620 C C . TYR A 1 195 ? -10.916 -3.166 4.396 1.00 88.19 195 TYR A C 1
ATOM 1622 O O . TYR A 1 195 ? -11.089 -3.014 3.191 1.00 88.19 195 TYR A O 1
ATOM 1630 N N . ALA A 1 196 ? -10.173 -2.322 5.119 1.00 88.19 196 ALA A N 1
ATOM 1631 C CA . ALA A 1 196 ? -9.487 -1.167 4.547 1.00 88.19 196 ALA A CA 1
ATOM 1632 C C . ALA A 1 196 ? -8.565 -1.566 3.390 1.00 88.19 196 ALA A C 1
ATOM 1634 O O . ALA A 1 196 ? -8.554 -0.922 2.342 1.00 88.19 196 ALA A O 1
ATOM 1635 N N . TRP A 1 197 ? -7.833 -2.667 3.546 1.00 87.81 197 TRP A N 1
ATOM 1636 C CA . TRP A 1 197 ? -6.973 -3.166 2.485 1.00 87.81 197 TRP A CA 1
ATOM 1637 C C . TRP A 1 197 ? -7.764 -3.809 1.334 1.00 87.81 197 TRP A C 1
ATOM 1639 O O . TRP A 1 197 ? -7.475 -3.532 0.170 1.00 87.81 197 TRP A O 1
ATOM 1649 N N . GLN A 1 198 ? -8.817 -4.581 1.613 1.00 89.31 198 GLN A N 1
ATOM 1650 C CA . GLN A 1 198 ? -9.707 -5.103 0.567 1.00 89.31 198 GLN A CA 1
ATOM 1651 C C . GLN A 1 198 ? -10.301 -3.978 -0.289 1.00 89.31 198 GLN A C 1
ATOM 1653 O O . GLN A 1 198 ? -10.331 -4.102 -1.511 1.00 89.31 198 GLN A O 1
ATOM 1658 N N . GLN A 1 199 ? -10.701 -2.856 0.318 1.00 88.44 199 GLN A N 1
ATOM 1659 C CA . GLN A 1 199 ? -11.179 -1.680 -0.416 1.00 88.44 199 GLN A CA 1
ATOM 1660 C C . GLN A 1 199 ? -10.104 -1.096 -1.339 1.00 88.44 199 GLN A C 1
ATOM 1662 O O . GLN A 1 199 ? -10.399 -0.773 -2.487 1.00 88.44 199 GLN A O 1
ATOM 1667 N N . GLN A 1 200 ? -8.850 -1.019 -0.886 1.00 86.69 200 GLN A N 1
ATOM 1668 C CA . GLN A 1 200 ? -7.733 -0.561 -1.721 1.00 86.69 200 GLN A CA 1
ATOM 1669 C C . GLN A 1 200 ? -7.457 -1.506 -2.899 1.00 86.69 200 GLN A C 1
ATOM 1671 O O . GLN A 1 200 ? -7.239 -1.037 -4.019 1.00 86.69 200 GLN A O 1
ATOM 1676 N N . LEU A 1 201 ? -7.517 -2.826 -2.680 1.00 85.56 201 LEU A N 1
ATOM 1677 C CA . LEU A 1 201 ? -7.408 -3.814 -3.759 1.00 85.56 201 LEU A CA 1
ATOM 1678 C C . LEU A 1 201 ? -8.556 -3.628 -4.758 1.00 85.56 201 LEU A C 1
ATOM 1680 O O . LEU A 1 201 ? -8.307 -3.443 -5.946 1.00 85.56 201 LEU A O 1
ATOM 1684 N N . ILE A 1 202 ? -9.809 -3.586 -4.293 1.00 84.38 202 ILE A N 1
ATOM 1685 C CA . ILE A 1 202 ? -10.997 -3.382 -5.143 1.00 84.38 202 ILE A CA 1
ATOM 1686 C C . ILE A 1 202 ? -10.894 -2.076 -5.943 1.00 84.38 202 ILE A C 1
ATOM 1688 O O . ILE A 1 202 ? -11.195 -2.056 -7.137 1.00 84.38 202 ILE A O 1
ATOM 1692 N N . ALA A 1 203 ? -10.431 -0.990 -5.325 1.00 79.75 203 ALA A N 1
ATOM 1693 C CA . ALA A 1 203 ? -10.209 0.281 -6.004 1.00 79.75 203 ALA A CA 1
ATOM 1694 C C . ALA A 1 203 ? -9.150 0.170 -7.107 1.00 79.75 203 ALA A C 1
ATOM 1696 O O . ALA A 1 203 ? -9.319 0.715 -8.199 1.00 79.75 203 ALA A O 1
ATOM 1697 N N . ARG A 1 204 ? -8.062 -0.567 -6.867 1.00 76.31 204 ARG A N 1
ATOM 1698 C CA . ARG A 1 204 ? -7.058 -0.854 -7.895 1.00 76.31 204 ARG A CA 1
ATOM 1699 C C . ARG A 1 204 ? -7.648 -1.662 -9.051 1.00 76.31 204 ARG A C 1
ATOM 1701 O O . ARG A 1 204 ? -7.480 -1.250 -10.196 1.00 76.31 204 ARG A O 1
ATOM 1708 N N . TRP A 1 205 ? -8.403 -2.713 -8.749 1.00 75.94 205 TRP A N 1
ATOM 1709 C CA . TRP A 1 205 ? -9.099 -3.555 -9.724 1.00 75.94 205 TRP A CA 1
ATOM 1710 C C . TRP A 1 205 ? -10.079 -2.787 -10.601 1.00 75.94 205 TRP A C 1
ATOM 1712 O O . TRP A 1 205 ? -10.058 -2.915 -11.826 1.00 75.94 205 TRP A O 1
ATOM 1722 N N . SER A 1 206 ? -10.922 -1.973 -9.964 1.00 72.12 206 SER A N 1
ATOM 1723 C CA . SER A 1 206 ? -11.887 -1.110 -10.638 1.00 72.12 206 SER A CA 1
ATOM 1724 C C . SER A 1 206 ? -11.191 -0.246 -11.684 1.00 72.12 206 SER A C 1
ATOM 1726 O O . SER A 1 206 ? -11.639 -0.185 -12.821 1.00 72.12 206 SER A O 1
ATOM 1728 N N . ARG A 1 207 ? -10.039 0.347 -11.355 1.00 68.12 207 ARG A N 1
ATOM 1729 C CA . ARG A 1 207 ? -9.282 1.197 -12.286 1.00 68.12 207 ARG A CA 1
ATOM 1730 C C . ARG A 1 207 ? -8.668 0.422 -13.444 1.00 68.12 207 ARG A C 1
ATOM 1732 O O . ARG A 1 207 ? -8.777 0.885 -14.569 1.00 68.12 207 ARG A O 1
ATOM 1739 N N . ILE A 1 208 ? -8.058 -0.739 -13.189 1.00 65.75 208 ILE A N 1
ATOM 1740 C CA . ILE A 1 208 ? -7.457 -1.568 -14.251 1.00 65.75 208 ILE A CA 1
ATOM 1741 C C . ILE A 1 208 ? -8.531 -1.990 -15.260 1.00 65.75 208 ILE A C 1
ATOM 1743 O O . ILE A 1 208 ? -8.333 -1.859 -16.461 1.00 65.75 208 ILE A O 1
ATOM 1747 N N . ARG A 1 209 ? -9.706 -2.424 -14.785 1.00 62.78 209 ARG A N 1
ATOM 1748 C CA . ARG A 1 209 ? -10.822 -2.794 -15.671 1.00 62.78 209 ARG A CA 1
ATOM 1749 C C . ARG A 1 209 ? -11.515 -1.599 -16.326 1.00 62.78 209 ARG A C 1
ATOM 1751 O O . ARG A 1 209 ? -11.985 -1.725 -17.452 1.00 62.78 209 ARG A O 1
ATOM 1758 N N . ASN A 1 210 ? -11.595 -0.461 -15.638 1.00 54.16 210 ASN A N 1
ATOM 1759 C CA . ASN A 1 210 ? -12.232 0.750 -16.156 1.00 54.16 210 ASN A CA 1
ATOM 1760 C C . ASN A 1 210 ? -11.299 1.626 -17.003 1.00 54.16 210 ASN A C 1
ATOM 1762 O O . ASN A 1 210 ? -11.770 2.584 -17.604 1.00 54.16 210 ASN A O 1
ATOM 1766 N N . ALA A 1 211 ? -10.008 1.305 -17.117 1.00 51.94 211 ALA A N 1
ATOM 1767 C CA . ALA A 1 211 ? -9.111 1.973 -18.061 1.00 51.94 211 ALA A CA 1
ATOM 1768 C C . ALA A 1 211 ? -9.608 1.846 -19.520 1.00 51.94 211 ALA A C 1
ATOM 1770 O O . ALA A 1 211 ? -9.388 2.758 -20.312 1.00 51.94 211 ALA A O 1
ATOM 1771 N N . ASP A 1 212 ? -10.374 0.788 -19.822 1.00 42.28 212 ASP A N 1
ATOM 1772 C CA . ASP A 1 212 ? -11.050 0.572 -21.111 1.00 42.28 212 ASP A CA 1
ATOM 1773 C C . ASP A 1 212 ? -12.573 0.813 -21.080 1.00 42.28 212 ASP A C 1
ATOM 1775 O O . ASP A 1 212 ? -13.225 0.858 -22.127 1.00 42.28 212 ASP A O 1
ATOM 1779 N N . ALA A 1 213 ? -13.176 0.990 -19.902 1.00 35.44 213 ALA A N 1
ATOM 1780 C CA . ALA A 1 213 ? -14.617 1.162 -19.757 1.00 35.44 213 ALA A CA 1
ATOM 1781 C C . ALA A 1 213 ? -14.944 2.569 -19.254 1.00 35.44 213 ALA A C 1
ATOM 1783 O O . ALA A 1 213 ? -14.552 2.957 -18.157 1.00 35.44 213 ALA A O 1
ATOM 1784 N N . LYS A 1 214 ? -15.749 3.322 -20.019 1.00 34.09 214 LYS A N 1
ATOM 1785 C CA . LYS A 1 214 ? -16.497 4.460 -19.463 1.00 34.09 214 LYS A CA 1
ATOM 1786 C C . LYS A 1 214 ? -17.244 3.938 -18.237 1.00 34.09 214 LYS A C 1
ATOM 1788 O O . LYS A 1 214 ? -18.182 3.160 -18.396 1.00 34.09 214 LYS A O 1
ATOM 1793 N N . VAL A 1 215 ? -16.767 4.305 -17.049 1.00 35.47 215 VAL A N 1
ATOM 1794 C CA . VAL A 1 215 ? -17.267 3.818 -15.762 1.00 35.47 215 VAL A CA 1
ATOM 1795 C C . VAL A 1 215 ? -18.794 3.938 -15.767 1.00 35.47 215 VAL A C 1
ATOM 1797 O O . VAL A 1 215 ? -19.299 5.055 -15.911 1.00 35.47 215 VAL A O 1
ATOM 1800 N N . PRO A 1 216 ? -19.556 2.837 -15.639 1.00 34.03 216 PRO A N 1
ATOM 1801 C CA . PRO A 1 216 ? -20.953 2.968 -15.299 1.00 34.03 216 PRO A CA 1
ATOM 1802 C C . PRO A 1 216 ? -20.972 3.466 -13.861 1.00 34.03 216 PRO A C 1
ATOM 1804 O O . PRO A 1 216 ? -20.512 2.784 -12.944 1.00 34.03 216 PRO A O 1
ATOM 1807 N N . VAL A 1 217 ? -21.453 4.693 -13.686 1.00 32.31 217 VAL A N 1
ATOM 1808 C CA . VAL A 1 217 ? -21.846 5.209 -12.381 1.00 32.31 217 VAL A CA 1
ATOM 1809 C C . VAL A 1 217 ? -22.811 4.180 -11.802 1.00 32.31 217 VAL A C 1
ATOM 1811 O O . VAL A 1 217 ? -23.889 3.955 -12.352 1.00 32.31 217 VAL A O 1
ATOM 1814 N N . PHE A 1 218 ? -22.397 3.488 -10.743 1.00 30.06 218 PHE A N 1
ATOM 1815 C CA . PHE A 1 218 ? -23.340 2.742 -9.929 1.00 30.06 218 PHE A CA 1
ATOM 1816 C C . PHE A 1 218 ? -24.185 3.787 -9.206 1.00 30.06 218 PHE A C 1
ATOM 1818 O O . PHE A 1 218 ? -23.800 4.276 -8.146 1.00 30.06 218 PHE A O 1
ATOM 1825 N N . ASP A 1 219 ? -25.315 4.152 -9.812 1.00 29.67 219 ASP A N 1
ATOM 1826 C CA . ASP A 1 219 ? -26.419 4.788 -9.107 1.00 29.67 219 ASP A CA 1
ATOM 1827 C C . ASP A 1 219 ? -26.890 3.794 -8.044 1.00 29.67 219 ASP A C 1
ATOM 1829 O O . ASP A 1 219 ? -27.664 2.869 -8.298 1.00 29.67 219 ASP A O 1
ATOM 1833 N N . ILE A 1 220 ? -26.359 3.943 -6.833 1.00 31.64 220 ILE A N 1
ATOM 1834 C CA . ILE A 1 220 ? -26.974 3.350 -5.656 1.00 31.64 220 ILE A CA 1
ATOM 1835 C C . ILE A 1 220 ? -28.219 4.194 -5.399 1.00 31.64 220 ILE A C 1
ATOM 1837 O O . ILE A 1 220 ? -28.144 5.266 -4.801 1.00 31.64 220 ILE A O 1
ATOM 1841 N N . ASP A 1 221 ? -29.361 3.721 -5.892 1.00 32.03 221 ASP A N 1
ATOM 1842 C CA . ASP A 1 221 ? -30.659 4.309 -5.587 1.00 32.03 221 ASP A CA 1
ATOM 1843 C C . ASP A 1 221 ? -30.956 4.087 -4.095 1.00 32.03 221 ASP A C 1
ATOM 1845 O O . ASP A 1 221 ? -31.335 2.999 -3.642 1.00 32.03 221 ASP A O 1
ATOM 1849 N N . VAL A 1 222 ? -30.726 5.140 -3.306 1.00 33.06 222 VAL A N 1
ATOM 1850 C CA . VAL A 1 222 ? -30.902 5.169 -1.845 1.00 33.06 222 VAL A CA 1
ATOM 1851 C C . VAL A 1 222 ? -32.379 4.973 -1.447 1.00 33.06 222 VAL A C 1
ATOM 1853 O O . VAL A 1 222 ? -32.688 4.816 -0.270 1.00 33.06 222 VAL A O 1
ATOM 1856 N N . ASN A 1 223 ? -33.306 4.893 -2.407 1.00 33.47 223 ASN A N 1
ATOM 1857 C CA . ASN A 1 223 ? -34.733 4.708 -2.143 1.00 33.47 223 ASN A CA 1
ATOM 1858 C C . ASN A 1 223 ? -35.194 3.248 -2.036 1.00 33.47 223 ASN A C 1
ATOM 1860 O O . ASN A 1 223 ? -36.383 3.008 -1.842 1.00 33.47 223 ASN A O 1
ATOM 1864 N N . THR A 1 224 ? -34.301 2.257 -2.121 1.00 33.75 224 THR A N 1
ATOM 1865 C CA . THR A 1 224 ? -34.729 0.840 -2.084 1.00 33.75 224 THR A CA 1
ATOM 1866 C C . THR A 1 224 ? -34.964 0.286 -0.667 1.00 33.75 224 THR A C 1
ATOM 1868 O O . THR A 1 224 ? -35.237 -0.900 -0.504 1.00 33.75 224 THR A O 1
ATOM 1871 N N . TYR A 1 225 ? -34.910 1.127 0.370 1.00 35.41 225 TYR A N 1
ATOM 1872 C CA . TYR A 1 225 ? -35.360 0.766 1.717 1.00 35.41 225 TYR A CA 1
ATOM 1873 C C . TYR A 1 225 ? -36.334 1.818 2.259 1.00 35.41 225 TYR A C 1
ATOM 1875 O O . TYR A 1 225 ? -35.937 2.738 2.975 1.00 35.41 225 TYR A O 1
ATOM 1883 N N . VAL A 1 226 ? -37.615 1.642 1.920 1.00 34.97 226 VAL A N 1
ATOM 1884 C CA . VAL A 1 226 ? -38.775 2.148 2.672 1.00 34.97 226 VAL A CA 1
ATOM 1885 C C . VAL A 1 226 ? -39.744 0.993 2.876 1.00 34.97 226 VAL A C 1
ATOM 1887 O O . VAL A 1 226 ? -40.037 0.301 1.876 1.00 34.97 226 VAL A O 1
#

pLDDT: mean 74.41, std 17.2, range [29.67, 93.0]

Secondary structure (DSSP, 8-state):
-PPPHHHHHHHHHHHHHHHHHHHHHHHTTPPPPHHHHHT-SS-HHHHHHHHHH----STTGGGSPP--TT--HHHHHHHHHHHHHHHHHTSS-HHHHHHHHHHHHHHHHHHHHHS--HHHHHHHHHHT--SSTT--HHHHHHHHHHHHS-HHHHHHHTT--SHHHHHHHHHHHHHHHHHHHHHT--SSHHHHHHHHHHHHHHHHHHHHHHTSS--------GGG--